Protein AF-A0ABD3PWY2-F1 (afdb_monomer_lite)

pLDDT: mean 76.19, std 17.6, range [38.0, 95.75]

Radius of gyration: 32.32 Å; chains: 1; bounding box: 76×50×98 Å

Structure (mmCIF, N/CA/C/O backbone):
data_AF-A0ABD3PWY2-F1
#
_entry.id   AF-A0ABD3PWY2-F1
#
loop_
_atom_site.group_PDB
_atom_site.id
_atom_site.type_symbol
_atom_site.label_atom_id
_atom_site.label_alt_id
_atom_site.label_comp_id
_atom_site.label_asym_id
_atom_site.label_entity_id
_atom_site.label_seq_id
_atom_site.pdbx_PDB_ins_code
_atom_site.Cartn_x
_atom_site.Cartn_y
_atom_site.Cartn_z
_atom_site.occupancy
_atom_site.B_iso_or_equiv
_atom_site.auth_seq_id
_atom_site.auth_comp_id
_atom_site.auth_asym_id
_atom_site.auth_atom_id
_atom_site.pdbx_PDB_model_num
ATOM 1 N N . MET A 1 1 ? -27.427 3.750 -25.938 1.00 41.19 1 MET A N 1
ATOM 2 C CA . MET A 1 1 ? -28.396 4.185 -24.908 1.00 41.19 1 MET A CA 1
ATOM 3 C C . MET A 1 1 ? -27.760 3.987 -23.539 1.00 41.19 1 MET A C 1
ATOM 5 O O . MET A 1 1 ? -27.837 2.896 -22.995 1.00 41.19 1 MET A O 1
ATOM 9 N N . MET A 1 2 ? -27.061 4.997 -23.021 1.00 38.00 2 MET A N 1
ATOM 10 C CA . MET A 1 2 ? -26.444 4.957 -21.690 1.00 38.00 2 MET A CA 1
ATOM 11 C C . MET A 1 2 ? -27.144 5.992 -20.813 1.00 38.00 2 MET A C 1
ATOM 13 O O . MET A 1 2 ? -27.235 7.158 -21.185 1.00 38.00 2 MET A O 1
ATOM 17 N N . LYS A 1 3 ? -27.723 5.528 -19.703 1.00 42.88 3 LYS A N 1
ATOM 18 C CA . LYS A 1 3 ? -28.414 6.363 -18.720 1.00 42.88 3 LYS A CA 1
ATOM 19 C C . LYS A 1 3 ? -27.367 6.969 -17.787 1.00 42.88 3 LYS A C 1
ATOM 21 O O . LYS A 1 3 ? -26.773 6.254 -16.987 1.00 42.88 3 LYS A O 1
ATOM 26 N N . SER A 1 4 ? -27.156 8.273 -17.910 1.00 43.75 4 SER A N 1
ATOM 27 C CA . SER A 1 4 ? -26.387 9.074 -16.961 1.00 43.75 4 SER A CA 1
ATOM 28 C C . SER A 1 4 ? -27.172 9.196 -15.654 1.00 43.75 4 SER A C 1
ATOM 30 O O . SER A 1 4 ? -28.300 9.686 -15.653 1.00 43.75 4 SER A O 1
ATOM 32 N N . VAL A 1 5 ? -26.593 8.735 -14.547 1.00 50.94 5 VAL A N 1
ATOM 33 C CA . VAL A 1 5 ? -27.143 8.934 -13.202 1.00 50.94 5 VAL A CA 1
ATOM 34 C C . VAL A 1 5 ? -26.489 10.185 -12.622 1.00 50.94 5 VAL A C 1
ATOM 36 O O . VAL A 1 5 ? -25.329 10.165 -12.224 1.00 50.94 5 VAL A O 1
ATOM 39 N N . SER A 1 6 ? -27.229 11.292 -12.628 1.00 42.38 6 SER A N 1
ATOM 40 C CA . SER A 1 6 ? -26.865 12.524 -11.928 1.00 42.38 6 SER A CA 1
ATOM 41 C C . SER A 1 6 ? -27.131 12.356 -10.433 1.00 42.38 6 SER A C 1
ATOM 43 O O . SER A 1 6 ? -28.277 12.193 -10.020 1.00 42.38 6 SER A O 1
ATOM 45 N N . ILE A 1 7 ? -26.076 12.413 -9.621 1.00 51.28 7 ILE A N 1
ATOM 46 C CA . ILE A 1 7 ? -26.180 12.483 -8.161 1.00 51.28 7 ILE A CA 1
ATOM 47 C C . ILE A 1 7 ? -26.315 13.961 -7.788 1.00 51.28 7 ILE A C 1
ATOM 49 O O . ILE A 1 7 ? -25.366 14.735 -7.888 1.00 51.28 7 ILE A O 1
ATOM 53 N N . VAL A 1 8 ? -27.527 14.357 -7.404 1.00 51.94 8 VAL A N 1
ATOM 54 C CA . VAL A 1 8 ? -27.833 15.678 -6.848 1.00 51.94 8 VAL A CA 1
ATOM 55 C C . VAL A 1 8 ? -27.536 15.630 -5.351 1.00 51.94 8 VAL A C 1
ATOM 57 O O . VAL A 1 8 ? -28.229 14.949 -4.598 1.00 51.94 8 VAL A O 1
ATOM 60 N N . TYR A 1 9 ? -26.503 16.348 -4.912 1.00 42.47 9 TYR A N 1
ATOM 61 C CA . TYR A 1 9 ? -26.243 16.576 -3.492 1.00 42.47 9 TYR A CA 1
ATOM 62 C C . TYR A 1 9 ? -27.238 17.614 -2.959 1.00 42.47 9 TYR A C 1
ATOM 64 O O . TYR A 1 9 ? -27.131 18.806 -3.243 1.00 42.47 9 TYR A O 1
ATOM 72 N N . SER A 1 10 ? -28.224 17.147 -2.195 1.00 53.56 10 SER A N 1
ATOM 73 C CA . SER A 1 10 ? -29.164 17.994 -1.461 1.00 53.56 10 SER A CA 1
ATOM 74 C C . SER A 1 10 ? -28.546 18.401 -0.121 1.00 53.56 10 SER A C 1
ATOM 76 O O . SER A 1 10 ? -28.494 17.607 0.816 1.00 53.56 10 SER A O 1
ATOM 78 N N . LEU A 1 11 ? -28.076 19.646 -0.032 1.00 44.44 11 LEU A N 1
ATOM 79 C CA . LEU A 1 11 ? -27.691 20.307 1.217 1.00 44.44 11 LEU A CA 1
ATOM 80 C C . LEU A 1 11 ? -28.939 20.527 2.086 1.00 44.44 11 LEU A C 1
ATOM 82 O O . LEU A 1 11 ? -29.761 21.394 1.797 1.00 44.44 11 LEU A O 1
ATOM 86 N N . CYS A 1 12 ? -29.080 19.743 3.154 1.00 46.34 12 CYS A N 1
ATOM 87 C CA . CYS A 1 12 ? -30.113 19.949 4.164 1.00 46.34 12 CYS A CA 1
ATOM 88 C C . CYS A 1 12 ? -29.565 20.883 5.255 1.00 46.34 12 CYS A C 1
ATOM 90 O O . CYS A 1 12 ? -28.758 20.483 6.091 1.00 46.34 12 CYS A O 1
ATOM 92 N N . MET A 1 13 ? -29.976 22.150 5.204 1.00 47.38 13 MET A N 1
ATOM 93 C CA . MET A 1 13 ? -29.715 23.157 6.233 1.00 47.38 13 MET A CA 1
ATOM 94 C C . MET A 1 13 ? -30.541 22.828 7.482 1.00 47.38 13 MET A C 1
ATOM 96 O O . MET A 1 13 ? -31.763 22.971 7.473 1.00 47.38 13 MET A O 1
ATOM 100 N N . ILE A 1 14 ? -29.889 22.408 8.567 1.00 49.97 14 ILE A N 1
ATOM 101 C CA . ILE A 1 14 ? -30.543 22.278 9.874 1.00 49.97 14 ILE A CA 1
ATOM 102 C C . ILE A 1 14 ? -30.606 23.675 10.501 1.00 49.97 14 ILE A C 1
ATOM 104 O O . ILE A 1 14 ? -29.612 24.220 10.974 1.00 49.97 14 ILE A O 1
ATOM 108 N N . SER A 1 15 ? -31.797 24.269 10.443 1.00 46.16 15 SER A N 1
ATOM 109 C CA . SER A 1 15 ? -32.162 25.511 11.122 1.00 46.16 15 SER A CA 1
ATOM 110 C C . SER A 1 15 ? -32.431 25.225 12.602 1.00 46.16 15 SER A C 1
ATOM 112 O O . SER A 1 15 ? -33.378 24.518 12.948 1.00 46.16 15 SER A O 1
ATOM 114 N N . SER A 1 16 ? -31.596 25.774 13.481 1.00 47.78 16 SER A N 1
ATOM 115 C CA . SER A 1 16 ? -31.808 25.756 14.930 1.00 47.78 16 SER A CA 1
ATOM 116 C C . SER A 1 16 ? -32.892 26.767 15.314 1.00 47.78 16 SER A C 1
ATOM 118 O O . SER A 1 16 ? -32.616 27.954 15.476 1.00 47.78 16 SER A O 1
ATOM 120 N N . PHE A 1 17 ? -34.135 26.308 15.473 1.00 49.50 17 PHE A N 1
ATOM 121 C CA . PHE A 1 17 ? -35.199 27.095 16.099 1.00 49.50 17 PHE A CA 1
ATOM 122 C C . PHE A 1 17 ? -35.133 26.952 17.624 1.00 49.50 17 PHE A C 1
ATOM 124 O O . PHE A 1 17 ? -35.659 26.002 18.201 1.00 49.50 17 PHE A O 1
ATOM 131 N N . SER A 1 18 ? -34.530 27.935 18.291 1.00 48.44 18 SER A N 1
ATOM 132 C CA . SER A 1 18 ? -34.661 28.123 19.738 1.00 48.44 18 SER A CA 1
ATOM 133 C C . SER A 1 18 ? -36.066 28.641 20.065 1.00 48.44 18 SER A C 1
ATOM 135 O O . SER A 1 18 ? -36.334 29.834 19.943 1.00 48.44 18 SER A O 1
ATOM 137 N N . HIS A 1 19 ? -36.981 27.761 20.481 1.00 49.34 19 HIS A N 1
ATOM 138 C CA . HIS A 1 19 ? -38.237 28.181 21.112 1.00 49.34 19 HIS A CA 1
ATOM 139 C C . HIS A 1 19 ? -37.989 28.438 22.600 1.00 49.34 19 HIS A C 1
ATOM 141 O O . HIS A 1 19 ? -37.836 27.512 23.396 1.00 49.34 19 HIS A O 1
ATOM 147 N N . ALA A 1 20 ? -37.942 29.717 22.969 1.00 53.06 20 ALA A N 1
ATOM 148 C CA . ALA A 1 20 ? -37.964 30.157 24.354 1.00 53.06 20 ALA A CA 1
ATOM 149 C C . ALA A 1 20 ? -39.338 29.838 24.965 1.00 53.06 20 ALA A C 1
ATOM 151 O O . ALA A 1 20 ? -40.344 30.464 24.631 1.00 53.06 20 ALA A O 1
ATOM 152 N N . PHE A 1 21 ? -39.385 28.848 25.856 1.00 55.03 21 PHE A N 1
ATOM 153 C CA . PHE A 1 21 ? -40.564 28.569 26.670 1.00 55.03 21 PHE A CA 1
ATOM 154 C C . PHE A 1 21 ? -40.652 29.601 27.798 1.00 55.03 21 PHE A C 1
ATOM 156 O O . PHE A 1 21 ? -39.797 29.652 28.681 1.00 55.03 21 PHE A O 1
ATOM 163 N N . SER A 1 22 ? -41.697 30.424 27.761 1.00 54.62 22 SER A N 1
ATOM 164 C CA . SER A 1 22 ? -42.052 31.349 28.837 1.00 54.62 22 SER A CA 1
ATOM 165 C C . SER A 1 22 ? -43.093 30.678 29.745 1.00 54.62 22 SER A C 1
ATOM 167 O O . SER A 1 22 ? -44.147 30.277 29.239 1.00 54.62 22 SER A O 1
ATOM 169 N N . PRO A 1 23 ? -42.852 30.504 31.058 1.00 52.72 23 PRO A N 1
ATOM 170 C CA . PRO A 1 23 ? -43.849 29.920 31.943 1.00 52.72 23 PRO A CA 1
ATOM 171 C C . PRO A 1 23 ? -44.916 30.964 32.295 1.00 52.72 23 PRO A C 1
ATOM 173 O O . PRO A 1 23 ? -44.668 31.935 33.010 1.00 52.72 23 PRO A O 1
ATOM 176 N N . SER A 1 24 ? -46.134 30.742 31.799 1.00 48.31 24 SER A N 1
ATOM 177 C CA . SER A 1 24 ? -47.319 31.476 32.236 1.00 48.31 24 SER A CA 1
ATOM 178 C C . SER A 1 24 ? -47.716 31.009 33.635 1.00 48.31 24 SER A C 1
ATOM 180 O O . SER A 1 24 ? -48.236 29.912 33.835 1.00 48.31 24 SER A O 1
ATOM 182 N N . SER A 1 25 ? -47.444 31.859 34.621 1.00 54.81 25 SER A N 1
ATOM 183 C CA . SER A 1 25 ? -48.071 31.792 35.934 1.00 54.81 25 SER A CA 1
ATOM 184 C C . SER A 1 25 ? -49.541 32.179 35.794 1.00 54.81 25 SER A C 1
ATOM 186 O O . SER A 1 25 ? -49.825 33.319 35.415 1.00 54.81 25 SER A O 1
ATOM 188 N N . LYS A 1 26 ? -50.455 31.249 36.115 1.00 51.94 26 LYS A N 1
ATOM 189 C CA . LYS A 1 26 ? -51.609 31.501 36.997 1.00 51.94 26 LYS A CA 1
ATOM 190 C C . LYS A 1 26 ? -52.488 30.265 37.228 1.00 51.94 26 LYS A C 1
ATOM 192 O O . LYS A 1 26 ? -52.878 29.564 36.304 1.00 51.94 26 LYS A O 1
ATOM 197 N N . ASN A 1 27 ? -52.890 30.165 38.494 1.00 47.66 27 ASN A N 1
ATOM 198 C CA . ASN A 1 27 ? -54.084 29.515 39.036 1.00 47.66 27 ASN A CA 1
ATOM 199 C C . ASN A 1 27 ? -53.989 28.018 39.346 1.00 47.66 27 ASN A C 1
ATOM 201 O O . ASN A 1 27 ? -54.380 27.140 38.584 1.00 47.66 27 ASN A O 1
ATOM 205 N N . ALA A 1 28 ? -53.546 27.779 40.582 1.00 51.25 28 ALA A N 1
ATOM 206 C CA . ALA A 1 28 ? -53.796 26.572 41.345 1.00 51.25 28 ALA A CA 1
ATOM 207 C C . ALA A 1 28 ? -55.305 26.274 41.427 1.00 51.25 28 ALA A C 1
ATOM 209 O O . ALA A 1 28 ? -56.059 26.969 42.105 1.00 51.25 28 ALA A O 1
ATOM 210 N N . CYS A 1 29 ? -55.725 25.199 40.766 1.00 43.84 29 CYS A N 1
ATOM 211 C CA . CYS A 1 29 ? -56.891 24.420 41.154 1.00 43.84 29 CYS A CA 1
ATOM 212 C C . CYS A 1 29 ? -56.385 23.008 41.451 1.00 43.84 29 CYS A C 1
ATOM 214 O O . CYS A 1 29 ? -56.046 22.246 40.545 1.00 43.84 29 CYS A O 1
ATOM 216 N N . THR A 1 30 ? -56.247 22.689 42.736 1.00 50.91 30 THR A N 1
ATOM 217 C CA . THR A 1 30 ? -55.735 21.407 43.223 1.00 50.91 30 THR A CA 1
ATOM 218 C C . THR A 1 30 ? -56.812 20.334 43.063 1.00 50.91 30 THR A C 1
ATOM 220 O O . THR A 1 30 ? -57.453 19.919 44.027 1.00 50.91 30 THR A O 1
ATOM 223 N N . ILE A 1 31 ? -57.030 19.875 41.829 1.00 49.66 31 ILE A N 1
ATOM 224 C CA . ILE A 1 31 ? -57.763 18.634 41.577 1.00 49.66 31 ILE A CA 1
ATOM 225 C C . ILE A 1 31 ? -56.819 17.497 41.961 1.00 49.66 31 ILE A C 1
ATOM 227 O O . ILE A 1 31 ? -55.896 17.137 41.232 1.00 49.66 31 ILE A O 1
ATOM 231 N N . ARG A 1 32 ? -57.051 16.949 43.152 1.00 50.38 32 ARG A N 1
ATOM 232 C CA . ARG A 1 32 ? -56.375 15.775 43.700 1.00 50.38 32 ARG A CA 1
ATOM 233 C C . ARG A 1 32 ? -56.847 14.531 42.933 1.00 50.38 32 ARG A C 1
ATOM 235 O O . ARG A 1 32 ? -57.666 13.760 43.415 1.00 50.38 32 ARG A O 1
ATOM 242 N N . THR A 1 33 ? -56.380 14.387 41.695 1.00 54.41 33 THR A N 1
ATOM 243 C CA . THR A 1 33 ? -56.503 13.156 40.906 1.00 54.41 33 THR A CA 1
ATOM 244 C C . THR A 1 33 ? -55.511 12.112 41.432 1.00 54.41 33 THR A C 1
ATOM 246 O O . THR A 1 33 ? -54.461 12.480 41.968 1.00 54.41 33 THR A O 1
ATOM 249 N N . PRO A 1 34 ? -55.825 10.809 41.332 1.00 50.22 34 PRO A N 1
ATOM 250 C CA . PRO A 1 34 ? -54.980 9.745 41.862 1.00 50.22 34 PRO A CA 1
ATOM 251 C C . PRO A 1 34 ? -53.685 9.640 41.039 1.00 50.22 34 PRO A C 1
ATOM 253 O O . PRO A 1 34 ? -53.617 8.966 40.016 1.00 50.22 34 PRO A O 1
ATOM 256 N N . THR A 1 35 ? -52.637 10.322 41.498 1.00 55.31 35 THR A N 1
ATOM 257 C CA . THR A 1 35 ? -51.296 10.375 40.892 1.00 55.31 35 THR A CA 1
ATOM 258 C C . THR A 1 35 ? -50.573 9.027 40.862 1.00 55.31 35 THR A C 1
ATOM 260 O O . THR A 1 35 ? -49.601 8.881 40.123 1.00 55.31 35 THR A O 1
ATOM 263 N N . SER A 1 36 ? -51.037 8.027 41.618 1.00 57.22 36 SER A N 1
ATOM 264 C CA . SER A 1 36 ? -50.422 6.696 41.652 1.00 57.22 36 SER A CA 1
ATOM 265 C C . SER A 1 36 ? -50.662 5.889 40.372 1.00 57.22 36 SER A C 1
ATOM 267 O O . SER A 1 36 ? -49.742 5.227 39.903 1.00 57.22 36 SER A O 1
ATOM 269 N N . ALA A 1 37 ? -51.850 5.981 39.764 1.00 54.06 37 ALA A N 1
ATOM 270 C CA . ALA A 1 37 ? -52.182 5.215 38.560 1.00 54.06 37 ALA A CA 1
ATOM 271 C C . ALA A 1 37 ? -51.426 5.721 37.317 1.00 54.06 37 ALA A C 1
ATOM 273 O O . ALA A 1 37 ? -50.925 4.918 36.537 1.00 54.06 37 ALA A O 1
ATOM 274 N N . LEU A 1 38 ? -51.275 7.045 37.175 1.00 54.38 38 LEU A N 1
ATOM 275 C CA . LEU A 1 38 ? -50.530 7.666 36.069 1.00 54.38 38 LEU A CA 1
ATOM 276 C C . LEU A 1 38 ? -49.010 7.465 36.182 1.00 54.38 38 LEU A C 1
ATOM 278 O O . LEU A 1 38 ? -48.336 7.330 35.162 1.00 54.38 38 LEU A O 1
ATOM 282 N N . ARG A 1 39 ? -48.459 7.420 37.406 1.00 56.44 39 ARG A N 1
ATOM 283 C CA . ARG A 1 39 ? -47.038 7.096 37.623 1.00 56.44 39 ARG A CA 1
ATOM 284 C C . ARG A 1 39 ? -46.731 5.640 37.287 1.00 56.44 39 ARG A C 1
ATOM 286 O O . ARG A 1 39 ? -45.769 5.402 36.573 1.00 56.44 39 ARG A O 1
ATOM 293 N N . ALA A 1 40 ? -47.590 4.700 37.682 1.00 60.25 40 ALA A N 1
ATOM 294 C CA . ALA A 1 40 ? -47.409 3.285 37.353 1.00 60.25 40 ALA A CA 1
ATOM 295 C C . ALA A 1 40 ? -47.440 3.014 35.832 1.00 60.25 40 ALA A C 1
ATOM 297 O O . ALA A 1 40 ? -46.652 2.221 35.316 1.00 60.25 40 ALA A O 1
ATOM 298 N N . THR A 1 41 ? -48.303 3.704 35.076 1.00 62.38 41 THR A N 1
ATOM 299 C CA . THR A 1 41 ? -48.330 3.590 33.604 1.00 62.38 41 THR A CA 1
ATOM 300 C C . THR A 1 41 ? -47.148 4.291 32.929 1.00 62.38 41 THR A C 1
ATOM 302 O O . THR A 1 41 ? -46.638 3.806 31.925 1.00 62.38 41 THR A O 1
ATOM 305 N N . ALA A 1 42 ? -46.672 5.410 33.481 1.00 63.59 42 ALA A N 1
ATOM 306 C CA . ALA A 1 42 ? -45.508 6.119 32.947 1.00 63.59 42 ALA A CA 1
ATOM 307 C C . ALA A 1 42 ? -44.185 5.388 33.243 1.00 63.59 42 ALA A C 1
ATOM 309 O O . ALA A 1 42 ? -43.284 5.392 32.410 1.00 63.59 42 ALA A O 1
ATOM 310 N N . GLU A 1 43 ? -44.066 4.738 34.403 1.00 64.88 43 GLU A N 1
ATOM 311 C CA . GLU A 1 43 ? -42.906 3.916 34.772 1.00 64.88 43 GLU A CA 1
ATOM 312 C C . GLU A 1 43 ? -42.794 2.683 33.866 1.00 64.88 43 GLU A C 1
ATOM 314 O O . GLU A 1 43 ? -41.720 2.413 33.329 1.00 64.88 43 GLU A O 1
ATOM 319 N N . THR A 1 44 ? -43.915 2.013 33.586 1.00 76.94 44 THR A N 1
ATOM 320 C CA . THR A 1 44 ? -43.961 0.870 32.656 1.00 76.94 44 THR A CA 1
ATOM 321 C C . THR A 1 44 ? -43.680 1.273 31.203 1.00 76.94 44 THR A C 1
ATOM 323 O O . THR A 1 44 ? -42.981 0.557 30.481 1.00 76.94 44 THR A O 1
ATOM 326 N N . GLU A 1 45 ? -44.140 2.445 30.759 1.00 80.94 45 GLU A N 1
ATOM 327 C CA . GLU A 1 45 ? -43.801 2.971 29.432 1.00 80.94 45 GLU A CA 1
ATOM 328 C C . GLU A 1 45 ? -42.326 3.399 29.329 1.00 80.94 45 GLU A C 1
ATOM 330 O O . GLU A 1 45 ? -41.662 3.099 28.332 1.00 80.94 45 GLU A O 1
ATOM 335 N N . ALA A 1 46 ? -41.778 4.034 30.369 1.00 85.25 46 ALA A N 1
ATOM 336 C CA . ALA A 1 46 ? -40.367 4.409 30.431 1.00 85.25 46 ALA A CA 1
ATOM 337 C C . ALA A 1 46 ? -39.442 3.181 30.419 1.00 85.25 46 ALA A C 1
ATOM 339 O O . ALA A 1 46 ? -38.404 3.191 29.752 1.00 85.25 46 ALA A O 1
ATOM 340 N N . GLU A 1 47 ? -39.812 2.102 31.110 1.00 84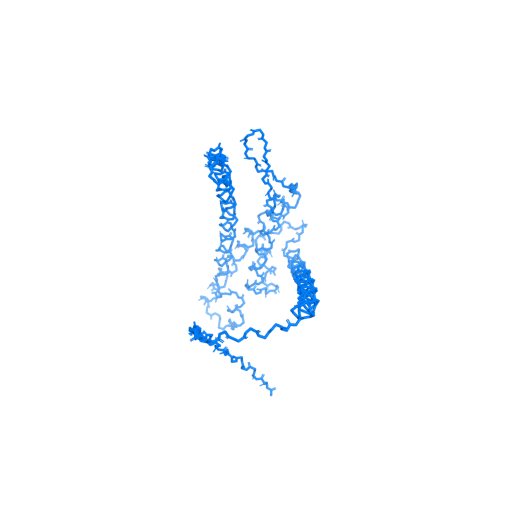.56 47 GLU A N 1
ATOM 341 C CA . GLU A 1 47 ? -39.093 0.827 31.054 1.00 84.56 47 GLU A CA 1
ATOM 342 C C . GLU A 1 47 ? -39.141 0.198 29.661 1.00 84.56 47 GLU A C 1
ATOM 344 O O . GLU A 1 47 ? -38.095 -0.208 29.144 1.00 84.56 47 GLU A O 1
ATOM 349 N N . ARG A 1 48 ? -40.307 0.211 29.000 1.00 89.38 48 ARG A N 1
ATOM 350 C CA . ARG A 1 48 ? -40.447 -0.256 27.612 1.00 89.38 48 ARG A CA 1
ATOM 351 C C . ARG A 1 48 ? -39.540 0.524 26.659 1.00 89.38 48 ARG A C 1
ATOM 353 O O . ARG A 1 48 ? -38.878 -0.073 25.813 1.00 89.38 48 ARG A O 1
ATOM 360 N N . LEU A 1 49 ? -39.468 1.848 26.806 1.00 91.19 49 LEU A N 1
ATOM 361 C CA . LEU A 1 49 ? -38.592 2.694 25.990 1.00 91.19 49 LEU A CA 1
ATOM 362 C C . LEU A 1 49 ? -37.108 2.413 26.247 1.00 91.19 49 LEU A C 1
ATOM 364 O O . LEU A 1 49 ? -36.336 2.332 25.296 1.00 91.19 49 LEU A O 1
ATOM 368 N N . ARG A 1 50 ? -36.695 2.199 27.503 1.00 91.69 50 ARG A N 1
ATOM 369 C CA . ARG A 1 50 ? -35.311 1.805 27.826 1.00 91.69 50 ARG A CA 1
ATOM 370 C C . ARG A 1 50 ? -34.957 0.433 27.267 1.00 91.69 50 ARG A C 1
ATOM 372 O O . ARG A 1 50 ? -33.838 0.237 26.801 1.00 91.69 50 ARG A O 1
ATOM 379 N N . GLN A 1 51 ? -35.884 -0.521 27.312 1.00 91.56 51 GLN A N 1
ATOM 380 C CA . GLN A 1 51 ? -35.686 -1.826 26.691 1.00 91.56 51 GLN A CA 1
ATOM 381 C C . GLN A 1 51 ? -35.533 -1.687 25.177 1.00 91.56 51 GLN A C 1
ATOM 383 O O . GLN A 1 51 ? -34.546 -2.172 24.629 1.00 91.56 51 GLN A O 1
ATOM 388 N N . ARG A 1 52 ? -36.412 -0.916 24.529 1.00 92.88 52 ARG A N 1
ATOM 389 C CA . ARG A 1 52 ? -36.313 -0.652 23.093 1.00 92.88 52 ARG A CA 1
ATOM 390 C C . ARG A 1 52 ? -35.017 0.065 22.714 1.00 92.88 52 ARG A C 1
ATOM 392 O O . ARG A 1 52 ? -34.421 -0.259 21.696 1.00 92.88 52 ARG A O 1
ATOM 399 N N . ALA A 1 53 ? -34.550 1.002 23.537 1.00 93.44 53 ALA A N 1
ATOM 400 C CA . ALA A 1 53 ? -33.272 1.677 23.324 1.00 93.44 53 ALA A CA 1
ATOM 401 C C . ALA A 1 53 ? -32.086 0.704 23.421 1.00 93.44 53 ALA A C 1
ATOM 403 O O . ALA A 1 53 ? -31.168 0.785 22.612 1.00 93.44 53 ALA A O 1
ATOM 404 N N . ARG A 1 54 ? -32.110 -0.241 24.373 1.00 94.38 54 ARG A N 1
ATOM 405 C CA . ARG A 1 54 ? -31.086 -1.294 24.480 1.00 94.38 54 ARG A CA 1
ATOM 406 C C . ARG A 1 54 ? -31.104 -2.240 23.281 1.00 94.38 54 ARG A C 1
ATOM 408 O O . ARG A 1 54 ? -30.037 -2.573 22.782 1.00 94.38 54 ARG A O 1
ATOM 415 N N . GLU A 1 55 ? -32.285 -2.633 22.812 1.00 94.69 55 GLU A N 1
ATOM 416 C CA . GLU A 1 55 ? -32.442 -3.451 21.600 1.00 94.69 55 GLU A CA 1
ATOM 417 C C . GLU A 1 55 ? -31.877 -2.735 20.371 1.00 94.69 55 GLU A C 1
ATOM 419 O O . GLU A 1 55 ? -31.036 -3.296 19.680 1.00 94.69 55 GLU A O 1
ATOM 424 N N . LEU A 1 56 ? -32.248 -1.469 20.153 1.00 95.19 56 LEU A N 1
ATOM 425 C CA . LEU A 1 56 ? -31.731 -0.676 19.034 1.00 95.19 56 LEU A CA 1
ATOM 426 C C . LEU A 1 56 ? -30.211 -0.487 19.114 1.00 95.19 56 LEU A C 1
ATOM 428 O O . LEU A 1 56 ? -29.534 -0.589 18.098 1.00 95.19 56 LEU A O 1
ATOM 432 N N . MET A 1 57 ? -29.652 -0.254 20.306 1.00 94.75 57 MET A N 1
ATOM 433 C CA . MET A 1 57 ? -28.196 -0.184 20.473 1.00 94.75 57 MET A CA 1
ATOM 434 C C . MET A 1 57 ? -27.514 -1.523 20.169 1.00 94.75 57 MET A C 1
ATOM 436 O O . MET A 1 57 ? -26.441 -1.535 19.571 1.00 94.75 57 MET A O 1
ATOM 440 N N . ALA A 1 58 ? -28.121 -2.646 20.556 1.00 94.94 58 ALA A N 1
ATOM 441 C CA . ALA A 1 58 ? -27.598 -3.969 20.231 1.00 94.94 58 ALA A CA 1
ATOM 442 C C . ALA A 1 58 ? -27.667 -4.255 18.721 1.00 94.94 58 ALA A C 1
ATOM 444 O O . ALA A 1 58 ? -26.705 -4.781 18.168 1.00 94.94 58 ALA A O 1
ATOM 445 N N . GLU A 1 59 ? -28.755 -3.866 18.051 1.00 93.94 59 GLU A N 1
ATOM 446 C CA . GLU A 1 59 ? -28.905 -3.971 16.594 1.00 93.94 59 GLU A CA 1
ATOM 447 C C . GLU A 1 59 ? -27.866 -3.114 15.856 1.00 93.94 59 GLU A C 1
ATOM 449 O O . GLU A 1 59 ? -27.214 -3.606 14.937 1.00 93.94 59 GLU A O 1
ATOM 454 N N . VAL A 1 60 ? -27.654 -1.863 16.286 1.00 95.31 60 VAL A N 1
ATOM 455 C CA . VAL A 1 60 ? -26.623 -0.978 15.715 1.00 95.31 60 VAL A CA 1
ATOM 456 C C . VAL A 1 60 ? -25.239 -1.588 15.889 1.00 95.31 60 VAL A C 1
ATOM 458 O O . VAL A 1 60 ? -24.503 -1.691 14.913 1.00 95.31 60 VAL A O 1
ATOM 461 N N . LYS A 1 61 ? -24.911 -2.077 17.090 1.00 95.50 61 LYS A N 1
ATOM 462 C CA . LYS A 1 61 ? -23.622 -2.722 17.346 1.00 95.50 61 LYS A CA 1
ATOM 463 C C . LYS A 1 61 ? -23.406 -3.947 16.454 1.00 95.50 61 LYS A C 1
ATOM 465 O O . LYS A 1 61 ? -22.343 -4.094 15.867 1.00 95.50 61 LYS A O 1
ATOM 470 N N . GLN A 1 62 ? -24.415 -4.807 16.306 1.00 94.88 62 GLN A N 1
ATOM 471 C CA . GLN A 1 62 ? -24.322 -5.965 15.412 1.00 94.88 62 GLN A CA 1
ATOM 472 C C . GLN A 1 62 ? -24.139 -5.554 13.946 1.00 94.88 62 GLN A C 1
ATOM 474 O O . GLN A 1 62 ? -23.368 -6.185 13.225 1.00 94.88 62 GLN A O 1
ATOM 479 N N . ALA A 1 63 ? -24.826 -4.500 13.499 1.00 92.88 63 ALA A N 1
ATOM 480 C CA . ALA A 1 63 ? -24.671 -3.976 12.148 1.00 92.88 63 ALA A CA 1
ATOM 481 C C . ALA A 1 63 ? -23.267 -3.388 11.916 1.00 92.88 63 ALA A C 1
ATOM 483 O O . ALA A 1 63 ? -22.680 -3.619 10.858 1.00 92.88 63 ALA A O 1
ATOM 484 N N . GLU A 1 64 ? -22.712 -2.680 12.900 1.00 94.50 64 GLU A N 1
ATOM 485 C CA . GLU A 1 64 ? -21.339 -2.165 12.876 1.00 94.50 64 GLU A CA 1
ATOM 486 C C . GLU A 1 64 ? -20.317 -3.307 12.846 1.00 94.50 64 GLU A C 1
ATOM 488 O O . GLU A 1 64 ? -19.460 -3.333 11.963 1.00 94.50 64 GLU A O 1
ATOM 493 N N . ASP A 1 65 ? -20.447 -4.303 13.725 1.00 94.19 65 ASP A N 1
ATOM 494 C CA . ASP A 1 65 ? -19.562 -5.474 13.772 1.00 94.19 65 ASP A CA 1
ATOM 495 C C . ASP A 1 65 ? -19.590 -6.256 12.442 1.00 94.19 65 ASP A C 1
ATOM 497 O O . ASP A 1 65 ? -18.548 -6.680 11.924 1.00 94.19 65 ASP A O 1
ATOM 501 N N . ALA A 1 66 ? -20.773 -6.401 11.833 1.00 93.44 66 ALA A N 1
ATOM 502 C CA . ALA A 1 66 ? -20.933 -7.025 10.522 1.00 93.44 66 ALA A CA 1
ATOM 503 C C . ALA A 1 66 ? -20.294 -6.187 9.403 1.00 93.44 66 ALA A C 1
ATOM 505 O O . ALA A 1 66 ? -19.637 -6.733 8.514 1.00 93.44 66 ALA A O 1
ATOM 506 N N . LEU A 1 67 ? -20.447 -4.860 9.436 1.00 95.44 67 LEU A N 1
ATOM 507 C CA . LEU A 1 67 ? -19.800 -3.958 8.484 1.00 95.44 67 LEU A CA 1
ATOM 508 C C . LEU A 1 67 ? -18.272 -4.038 8.602 1.00 95.44 67 LEU A C 1
ATOM 510 O O . LEU A 1 67 ? -17.594 -4.172 7.584 1.00 95.44 67 LEU A O 1
ATOM 514 N N . HIS A 1 68 ? -17.733 -4.014 9.822 1.00 93.25 68 HIS A N 1
ATOM 515 C CA . HIS A 1 68 ? -16.301 -4.158 10.076 1.00 93.25 68 HIS A CA 1
ATOM 516 C C . HIS A 1 68 ? -15.770 -5.493 9.554 1.00 93.25 68 HIS A C 1
ATOM 518 O O . HIS A 1 68 ? -14.769 -5.511 8.839 1.00 93.25 68 HIS A O 1
ATOM 524 N N . SER A 1 69 ? -16.477 -6.590 9.828 1.00 93.00 69 SER A N 1
ATOM 525 C CA . SER A 1 69 ? -16.109 -7.923 9.338 1.00 93.00 69 SER A CA 1
ATOM 526 C C . SER A 1 69 ? -16.067 -7.974 7.806 1.00 93.00 69 SER A C 1
ATOM 528 O O . SER A 1 69 ? -15.058 -8.381 7.23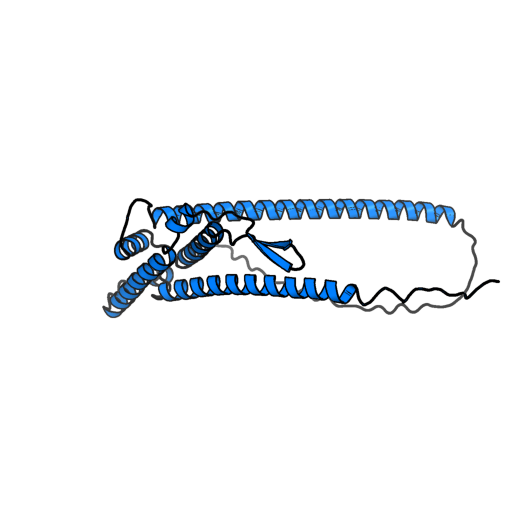0 1.00 93.00 69 SER A O 1
ATOM 530 N N . ASN A 1 70 ? -17.100 -7.454 7.135 1.00 94.38 70 ASN A N 1
ATOM 531 C CA . ASN A 1 70 ? -17.156 -7.389 5.670 1.00 94.38 70 ASN A CA 1
ATOM 532 C C . ASN A 1 70 ? -16.030 -6.530 5.069 1.00 94.38 70 ASN A C 1
ATOM 534 O O . ASN A 1 70 ? -15.456 -6.879 4.035 1.00 94.38 70 ASN A O 1
ATOM 538 N N . LEU A 1 71 ? -15.699 -5.395 5.693 1.00 92.94 71 LEU A N 1
ATOM 539 C CA . LEU A 1 71 ? -14.606 -4.533 5.237 1.00 92.94 71 LEU A CA 1
ATOM 540 C C . LEU A 1 71 ? -13.243 -5.216 5.391 1.00 92.94 71 LEU A C 1
ATOM 542 O O . LEU A 1 71 ? -12.415 -5.112 4.487 1.00 92.94 71 LEU A O 1
ATOM 546 N N . ILE A 1 72 ? -13.029 -5.951 6.486 1.00 92.62 72 ILE A N 1
ATOM 547 C CA . ILE A 1 72 ? -11.808 -6.734 6.711 1.00 92.62 72 ILE A CA 1
ATOM 548 C C . ILE A 1 72 ? -11.674 -7.830 5.651 1.00 92.62 72 ILE A C 1
ATOM 550 O O . ILE A 1 72 ? -10.607 -7.979 5.061 1.00 92.62 72 ILE A O 1
ATOM 554 N N . GLU A 1 73 ? -12.739 -8.581 5.369 1.00 94.00 73 GLU A N 1
ATOM 555 C CA . GLU A 1 73 ? -12.724 -9.620 4.331 1.00 94.00 73 GLU A CA 1
ATOM 556 C C . GLU A 1 73 ? -12.443 -9.044 2.943 1.00 94.00 73 GLU A C 1
ATOM 558 O O . GLU A 1 73 ? -11.608 -9.565 2.201 1.00 94.00 73 GLU A O 1
ATOM 563 N N . LYS A 1 74 ? -13.084 -7.920 2.608 1.00 94.25 74 LYS A N 1
ATOM 564 C CA . LYS A 1 74 ? -12.841 -7.225 1.345 1.00 94.25 74 LYS A CA 1
ATOM 565 C C . LYS A 1 74 ? -11.395 -6.749 1.233 1.00 94.25 74 LYS A C 1
ATOM 567 O O . LYS A 1 74 ? -10.803 -6.920 0.168 1.00 94.25 74 LYS A O 1
ATOM 572 N N . LYS A 1 75 ? -10.827 -6.185 2.307 1.00 93.81 75 LYS A N 1
ATOM 573 C CA . LYS A 1 75 ? -9.412 -5.792 2.341 1.00 93.81 75 LYS A CA 1
ATOM 574 C C . LYS A 1 75 ? -8.521 -7.014 2.112 1.00 93.81 75 LYS A C 1
ATOM 576 O O . LYS A 1 75 ? -7.731 -7.003 1.180 1.00 93.81 75 LYS A O 1
ATOM 581 N N . LYS A 1 76 ? -8.734 -8.110 2.847 1.00 93.88 76 LYS A N 1
ATOM 582 C CA . LYS A 1 76 ? -7.970 -9.362 2.680 1.00 93.88 76 LYS A CA 1
ATOM 583 C C . LYS A 1 76 ? -7.984 -9.880 1.243 1.00 93.88 76 LYS A C 1
ATOM 585 O O . LYS A 1 76 ? -6.955 -10.323 0.746 1.00 93.88 76 LYS A O 1
ATOM 590 N N . TYR A 1 77 ? -9.130 -9.821 0.568 1.00 94.81 77 TYR A N 1
ATOM 591 C CA . TYR A 1 77 ? -9.224 -10.229 -0.833 1.00 94.81 77 TYR A CA 1
ATOM 592 C C . TYR A 1 77 ? -8.419 -9.312 -1.766 1.00 94.81 77 TYR A C 1
ATOM 594 O O . TYR A 1 77 ? -7.731 -9.792 -2.665 1.00 94.81 77 TYR A O 1
ATOM 602 N N . GLN A 1 78 ? -8.487 -7.995 -1.556 1.00 93.50 78 GLN A N 1
ATOM 603 C CA . GLN A 1 78 ? -7.712 -7.020 -2.331 1.00 93.50 78 GLN A CA 1
ATOM 604 C C . GLN A 1 78 ? -6.205 -7.176 -2.103 1.00 93.50 78 GLN A C 1
ATOM 606 O O . GLN A 1 78 ? -5.430 -7.136 -3.061 1.00 93.50 78 GLN A O 1
ATOM 611 N N . ASP A 1 79 ? -5.809 -7.410 -0.857 1.00 93.75 79 ASP A N 1
ATOM 612 C CA . ASP A 1 79 ? -4.426 -7.649 -0.465 1.00 93.75 79 ASP A CA 1
ATOM 613 C C . ASP A 1 79 ? -3.909 -8.940 -1.108 1.00 93.75 79 ASP A C 1
ATOM 615 O O . ASP A 1 79 ? -2.875 -8.916 -1.766 1.00 93.75 79 ASP A O 1
ATOM 619 N N . ALA A 1 80 ? -4.678 -10.033 -1.046 1.00 95.00 80 ALA A N 1
ATOM 620 C CA . ALA A 1 80 ? -4.327 -11.302 -1.684 1.00 95.00 80 ALA A CA 1
ATOM 621 C C . ALA A 1 80 ? -4.201 -11.184 -3.213 1.00 95.00 80 ALA A C 1
ATOM 623 O O . ALA A 1 80 ? -3.301 -11.769 -3.815 1.00 95.00 80 ALA A O 1
ATOM 624 N N . ALA A 1 81 ? -5.076 -10.403 -3.856 1.00 95.06 81 ALA A N 1
ATOM 625 C CA . ALA A 1 81 ? -4.971 -10.123 -5.286 1.00 95.06 81 ALA A CA 1
ATOM 626 C C . ALA A 1 81 ? -3.698 -9.326 -5.617 1.00 95.06 81 ALA A C 1
ATOM 628 O O . ALA A 1 81 ? -3.038 -9.598 -6.620 1.00 95.06 81 ALA A O 1
ATOM 629 N N . THR A 1 82 ? -3.327 -8.370 -4.765 1.00 95.56 82 THR A N 1
ATOM 630 C CA . THR A 1 82 ? -2.091 -7.590 -4.920 1.00 95.56 82 THR A CA 1
ATOM 631 C C . THR A 1 82 ? -0.858 -8.462 -4.682 1.00 95.56 82 THR A C 1
ATOM 633 O O . THR A 1 82 ? 0.096 -8.393 -5.454 1.00 95.56 82 THR A O 1
ATOM 636 N N . ASP A 1 83 ? -0.902 -9.349 -3.688 1.00 95.44 83 ASP A N 1
ATOM 637 C CA . ASP A 1 83 ? 0.165 -10.302 -3.381 1.00 95.44 83 ASP A CA 1
ATOM 638 C C . ASP A 1 83 ? 0.408 -11.274 -4.544 1.00 95.44 83 ASP A C 1
ATOM 640 O O . ASP A 1 83 ? 1.560 -11.536 -4.886 1.00 95.44 83 ASP A O 1
ATOM 644 N N . ALA A 1 84 ? -0.646 -11.725 -5.231 1.00 95.38 84 ALA A N 1
ATOM 645 C CA . ALA A 1 84 ? -0.505 -12.531 -6.444 1.00 95.38 84 ALA A CA 1
ATOM 646 C C . ALA A 1 84 ? 0.251 -11.773 -7.553 1.00 95.38 84 ALA A C 1
ATOM 648 O O . ALA A 1 84 ? 1.163 -12.318 -8.178 1.00 95.38 84 ALA A O 1
ATOM 649 N N . ILE A 1 85 ? -0.062 -10.486 -7.756 1.00 94.62 85 ILE A N 1
ATOM 650 C CA . ILE A 1 85 ? 0.652 -9.646 -8.729 1.00 94.62 85 ILE A CA 1
ATOM 651 C C . ILE A 1 85 ? 2.120 -9.478 -8.319 1.00 94.62 85 ILE A C 1
ATOM 653 O O . ILE A 1 85 ? 2.996 -9.549 -9.186 1.00 94.62 85 ILE A O 1
ATOM 657 N N . ILE A 1 86 ? 2.396 -9.288 -7.024 1.00 94.38 86 ILE A N 1
ATOM 658 C CA . ILE A 1 86 ? 3.754 -9.188 -6.472 1.00 94.38 86 ILE A CA 1
ATOM 659 C C . ILE A 1 86 ? 4.538 -10.472 -6.752 1.00 94.38 86 ILE A C 1
ATOM 661 O O . ILE A 1 86 ? 5.631 -10.388 -7.305 1.00 94.38 86 ILE A O 1
ATOM 665 N N . SER A 1 87 ? 3.983 -11.649 -6.455 1.00 93.56 87 SER A N 1
ATOM 666 C CA . SER A 1 87 ? 4.650 -12.937 -6.703 1.00 93.56 87 SER A CA 1
ATOM 667 C C . SER A 1 87 ? 5.001 -13.149 -8.174 1.00 93.56 87 SER A C 1
ATOM 669 O O . SER A 1 87 ? 6.052 -13.695 -8.497 1.00 93.56 87 SER A O 1
ATOM 671 N N . GLU A 1 88 ? 4.147 -12.689 -9.084 1.00 92.62 88 GLU A N 1
ATOM 672 C CA . GLU A 1 88 ? 4.421 -12.760 -10.517 1.00 92.62 88 GLU A CA 1
ATOM 673 C C . GLU A 1 88 ? 5.463 -11.718 -10.990 1.00 92.62 88 GLU A C 1
ATOM 675 O O . GLU A 1 88 ? 6.111 -11.918 -12.018 1.00 92.62 88 GLU A O 1
ATOM 680 N N . LEU A 1 89 ? 5.600 -10.573 -10.310 1.00 91.75 89 LEU A N 1
ATOM 681 C CA . LEU A 1 89 ? 6.623 -9.559 -10.621 1.00 91.75 89 LEU A CA 1
ATOM 682 C C . LEU A 1 89 ? 7.993 -9.913 -10.029 1.00 91.75 89 LEU A C 1
ATOM 684 O O . LEU A 1 89 ? 9.023 -9.620 -10.646 1.00 91.75 89 LEU A O 1
ATOM 688 N N . PHE A 1 90 ? 7.988 -10.552 -8.862 1.00 91.94 90 PHE A N 1
ATOM 689 C CA . PHE A 1 90 ? 9.154 -10.933 -8.075 1.00 91.94 90 PHE A CA 1
ATOM 690 C C . PHE A 1 90 ? 9.126 -12.440 -7.785 1.00 91.94 90 PHE A C 1
ATOM 692 O O . PHE A 1 90 ? 8.879 -12.852 -6.650 1.00 91.94 90 PHE A O 1
ATOM 699 N N . PRO A 1 91 ? 9.345 -13.288 -8.805 1.00 88.88 91 PRO A N 1
ATOM 700 C CA . PRO A 1 91 ? 9.415 -14.723 -8.592 1.00 88.88 91 PRO A CA 1
ATOM 701 C C . PRO A 1 91 ? 10.603 -15.066 -7.671 1.00 88.88 91 PRO A C 1
ATOM 703 O O . PRO A 1 91 ? 11.709 -14.572 -7.894 1.00 88.88 91 PRO A O 1
ATOM 706 N N . PRO A 1 92 ? 10.408 -15.934 -6.662 1.00 79.56 92 PRO A N 1
ATOM 707 C CA . PRO A 1 92 ? 11.382 -16.163 -5.588 1.00 79.56 92 PRO A CA 1
ATOM 708 C C . PRO A 1 92 ? 12.683 -16.830 -6.054 1.00 79.56 92 PRO A C 1
ATOM 710 O O . PRO A 1 92 ? 13.691 -16.758 -5.363 1.00 79.56 92 PRO A O 1
ATOM 713 N N . ASN A 1 93 ? 12.668 -17.470 -7.225 1.00 75.25 93 ASN A N 1
ATOM 714 C CA . ASN A 1 93 ? 13.801 -18.228 -7.758 1.00 75.25 93 ASN A CA 1
ATOM 715 C C . ASN A 1 93 ? 14.601 -17.463 -8.823 1.00 75.25 93 ASN A C 1
ATOM 717 O O . ASN A 1 93 ? 15.535 -18.024 -9.391 1.00 75.25 93 ASN A O 1
ATOM 721 N N . GLU A 1 94 ? 14.232 -16.218 -9.140 1.00 71.00 94 GLU A N 1
ATOM 722 C CA . GLU A 1 94 ? 14.942 -15.425 -10.142 1.00 71.00 94 GLU A CA 1
ATOM 723 C C . GLU A 1 94 ? 15.612 -14.208 -9.501 1.00 71.00 94 GLU A C 1
ATOM 725 O O . GLU A 1 94 ? 14.958 -13.227 -9.138 1.00 71.00 94 GLU A O 1
ATOM 730 N N . GLU A 1 95 ? 16.945 -14.205 -9.498 1.00 70.81 95 GLU A N 1
ATOM 731 C CA . GLU A 1 95 ? 17.774 -13.006 -9.311 1.00 70.81 95 GLU A CA 1
ATOM 732 C C . GLU A 1 95 ? 17.704 -12.089 -10.551 1.00 70.81 95 GLU A C 1
ATOM 734 O O . GLU A 1 95 ? 18.707 -11.604 -11.068 1.00 70.81 95 GLU A O 1
ATOM 739 N N . GLY A 1 96 ? 16.501 -11.879 -11.090 1.00 69.50 96 GLY A N 1
ATOM 740 C CA . GLY A 1 96 ? 16.295 -11.061 -12.278 1.00 69.50 96 GLY A CA 1
ATOM 741 C C . GLY A 1 96 ? 16.723 -9.621 -12.013 1.00 69.50 96 GLY A C 1
ATOM 742 O O . GLY A 1 96 ? 16.296 -9.009 -11.031 1.00 69.50 96 GLY A O 1
ATOM 743 N N . GLY A 1 97 ? 17.552 -9.054 -12.884 1.00 84.88 97 GLY A N 1
ATOM 744 C CA . GLY A 1 97 ? 17.986 -7.664 -12.754 1.00 84.88 97 GLY A CA 1
ATOM 745 C C . GLY A 1 97 ? 16.820 -6.675 -12.888 1.00 84.88 97 GLY A C 1
ATOM 746 O O . GLY A 1 97 ? 15.712 -7.022 -13.309 1.00 84.88 97 GLY A O 1
ATOM 747 N N . THR A 1 98 ? 17.072 -5.401 -12.591 1.00 89.00 98 THR A N 1
ATOM 748 C CA . THR A 1 98 ? 16.101 -4.305 -12.790 1.00 89.00 98 THR A CA 1
ATOM 749 C C . THR A 1 98 ? 15.565 -4.244 -14.226 1.00 89.00 98 THR A C 1
ATOM 751 O O . THR A 1 98 ? 14.382 -3.976 -14.435 1.00 89.00 98 THR A O 1
ATOM 754 N N . CYS A 1 99 ? 16.387 -4.596 -15.220 1.00 87.62 99 CYS A N 1
ATOM 755 C CA . CYS A 1 99 ? 15.986 -4.701 -16.625 1.00 87.62 99 CYS A CA 1
ATOM 756 C C . CYS A 1 99 ? 14.934 -5.794 -16.890 1.00 87.62 99 CYS A C 1
ATOM 758 O O . CYS A 1 99 ? 14.029 -5.593 -17.703 1.00 87.62 99 CYS A O 1
ATOM 760 N N . ASP A 1 100 ? 15.022 -6.946 -16.218 1.00 91.25 100 ASP A N 1
ATOM 761 C CA . ASP A 1 100 ? 14.043 -8.029 -16.382 1.00 91.25 100 ASP A CA 1
ATOM 762 C C . ASP A 1 100 ? 12.714 -7.667 -15.721 1.00 91.25 100 ASP A C 1
ATOM 764 O O . ASP A 1 100 ? 11.648 -7.904 -16.295 1.00 91.25 100 ASP A O 1
ATOM 768 N N . LEU A 1 101 ? 12.767 -6.997 -14.566 1.00 92.00 101 LEU A N 1
ATOM 769 C CA . LEU A 1 101 ? 11.581 -6.431 -13.930 1.00 92.00 101 LEU A CA 1
ATOM 770 C C . LEU A 1 101 ? 10.914 -5.379 -14.827 1.00 92.00 101 LEU A C 1
ATOM 772 O O . LEU A 1 101 ? 9.708 -5.453 -15.052 1.00 92.00 101 LEU A O 1
ATOM 776 N N . ALA A 1 102 ? 11.685 -4.462 -15.419 1.00 90.94 102 ALA A N 1
ATOM 777 C CA . ALA A 1 102 ? 11.165 -3.480 -16.372 1.00 90.94 102 ALA A CA 1
ATOM 778 C C . ALA A 1 102 ? 10.497 -4.152 -17.588 1.00 90.94 102 ALA A C 1
ATOM 780 O O . ALA A 1 102 ? 9.453 -3.698 -18.061 1.00 90.94 102 ALA A O 1
ATOM 781 N N . ARG A 1 103 ? 11.047 -5.272 -18.077 1.00 91.31 103 ARG A N 1
ATOM 782 C CA . ARG A 1 103 ? 10.432 -6.075 -19.147 1.00 91.31 103 ARG A CA 1
ATOM 783 C C . ARG A 1 103 ? 9.110 -6.710 -18.701 1.00 91.31 103 ARG A C 1
ATOM 785 O O . ARG A 1 103 ? 8.129 -6.651 -19.439 1.00 91.31 103 ARG A O 1
ATOM 792 N N . ARG A 1 104 ? 9.046 -7.277 -17.491 1.00 91.88 104 ARG A N 1
ATOM 793 C CA . ARG A 1 104 ? 7.804 -7.836 -16.922 1.00 91.88 104 ARG A CA 1
ATOM 794 C C . ARG A 1 104 ? 6.720 -6.776 -16.751 1.00 91.88 104 ARG A C 1
ATOM 796 O O . ARG A 1 104 ? 5.572 -7.015 -17.121 1.00 91.88 104 ARG A O 1
ATOM 803 N N . LEU A 1 105 ? 7.091 -5.602 -16.244 1.00 90.81 105 LEU A N 1
ATOM 804 C CA . LEU A 1 105 ? 6.190 -4.461 -16.097 1.00 90.81 105 LEU A CA 1
ATOM 805 C C . LEU A 1 105 ? 5.611 -4.030 -17.450 1.00 90.81 105 LEU A C 1
ATOM 807 O O . LEU A 1 105 ? 4.396 -3.857 -17.562 1.00 90.81 105 LEU A O 1
ATOM 811 N N . ARG A 1 106 ? 6.446 -3.953 -18.496 1.00 87.44 106 ARG A N 1
ATOM 812 C CA . ARG A 1 106 ? 5.997 -3.693 -19.876 1.00 87.44 106 ARG A CA 1
ATOM 813 C C . ARG A 1 106 ? 4.996 -4.728 -20.367 1.00 87.44 106 ARG A C 1
ATOM 815 O O . ARG A 1 106 ? 3.949 -4.355 -20.885 1.00 87.44 106 ARG A O 1
ATOM 822 N N . ASN A 1 107 ? 5.298 -6.010 -20.180 1.00 90.19 107 ASN A N 1
ATOM 823 C CA . ASN A 1 107 ? 4.446 -7.097 -20.660 1.00 90.19 107 ASN A CA 1
ATOM 824 C C . ASN A 1 107 ? 3.072 -7.098 -19.983 1.00 90.19 107 ASN A C 1
ATOM 826 O O . ASN A 1 107 ? 2.064 -7.342 -20.641 1.00 90.19 107 ASN A O 1
ATOM 830 N N . LYS A 1 108 ? 3.022 -6.801 -18.681 1.00 88.94 108 LYS A N 1
ATOM 831 C CA . LYS A 1 108 ? 1.763 -6.755 -17.929 1.00 88.94 108 LYS A CA 1
ATOM 832 C C . LYS A 1 108 ? 0.962 -5.472 -18.122 1.00 88.94 108 LYS A C 1
ATOM 834 O O . LYS A 1 108 ? -0.240 -5.497 -17.885 1.00 88.94 108 LYS A O 1
ATOM 839 N N . ARG A 1 109 ? 1.608 -4.369 -18.522 1.00 86.00 109 ARG A N 1
ATOM 840 C CA . ARG A 1 109 ? 0.983 -3.042 -18.685 1.00 86.00 109 ARG A CA 1
ATOM 841 C C . ARG A 1 109 ? 0.155 -2.637 -17.459 1.00 86.00 109 ARG A C 1
ATOM 843 O O . ARG A 1 109 ? -1.009 -2.262 -17.576 1.00 86.00 109 ARG A O 1
ATOM 850 N N . LEU A 1 110 ? 0.756 -2.757 -16.276 1.00 87.94 110 LEU A N 1
ATOM 851 C CA . LEU A 1 110 ? 0.095 -2.380 -15.028 1.00 87.94 110 LEU A CA 1
ATOM 852 C C . LEU A 1 110 ? -0.195 -0.875 -15.017 1.00 87.94 110 LEU A C 1
ATOM 854 O O . LEU A 1 110 ? 0.651 -0.076 -15.411 1.00 87.94 110 LEU A O 1
ATOM 858 N N . ALA A 1 111 ? -1.384 -0.497 -14.552 1.00 89.25 111 ALA A N 1
ATOM 859 C CA . ALA A 1 111 ? -1.726 0.905 -14.350 1.00 89.25 111 ALA A CA 1
ATOM 860 C C . ALA A 1 111 ? -0.906 1.499 -13.193 1.00 89.25 111 ALA A C 1
ATOM 862 O O . ALA A 1 111 ? -0.595 0.796 -12.226 1.00 89.25 111 ALA A O 1
ATOM 863 N N . ALA A 1 112 ? -0.622 2.804 -13.254 1.00 88.81 112 ALA A N 1
ATOM 864 C CA . ALA A 1 112 ? 0.086 3.523 -12.193 1.00 88.81 112 ALA A CA 1
ATOM 865 C C . ALA A 1 112 ? -0.554 3.309 -10.806 1.00 88.81 112 ALA A C 1
ATOM 867 O O . ALA A 1 112 ? 0.151 2.997 -9.850 1.00 88.81 112 ALA A O 1
ATOM 868 N N . ASP A 1 113 ? -1.887 3.348 -10.713 1.00 90.06 113 ASP A N 1
ATOM 869 C CA . ASP A 1 113 ? -2.620 3.094 -9.463 1.00 90.06 113 ASP A CA 1
ATOM 870 C C . ASP A 1 113 ? -2.359 1.691 -8.894 1.00 90.06 113 ASP A C 1
ATOM 872 O O . ASP A 1 113 ? -2.302 1.498 -7.680 1.00 90.06 113 ASP A O 1
ATOM 876 N N . THR A 1 114 ? -2.192 0.685 -9.757 1.00 92.25 114 THR A N 1
ATOM 877 C CA . THR A 1 114 ? -1.852 -0.677 -9.327 1.00 92.25 114 THR A CA 1
ATOM 878 C C . THR A 1 114 ? -0.421 -0.742 -8.801 1.00 92.25 114 THR A C 1
ATOM 880 O O . THR A 1 114 ? -0.177 -1.426 -7.813 1.00 92.25 114 THR A O 1
ATOM 883 N N . LEU A 1 115 ? 0.518 -0.012 -9.411 1.00 93.00 115 LEU A N 1
ATOM 884 C CA . LEU A 1 115 ? 1.903 0.069 -8.932 1.00 93.00 115 LEU A CA 1
ATOM 885 C C . LEU A 1 1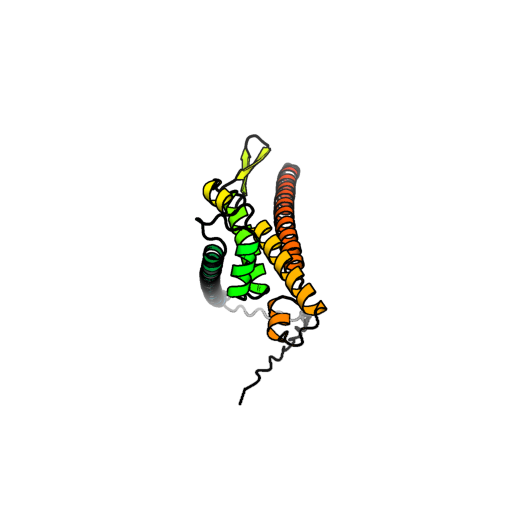15 ? 1.995 0.766 -7.572 1.00 93.00 115 LEU A C 1
ATOM 887 O O . LEU A 1 115 ? 2.726 0.301 -6.702 1.00 93.00 115 LEU A O 1
ATOM 891 N N . VAL A 1 116 ? 1.209 1.823 -7.360 1.00 94.00 116 VAL A N 1
ATOM 892 C CA . VAL A 1 116 ? 1.087 2.492 -6.056 1.00 94.00 116 VAL A CA 1
ATOM 893 C C . VAL A 1 116 ? 0.584 1.514 -4.991 1.00 94.00 116 VAL A C 1
ATOM 895 O O . VAL A 1 116 ? 1.218 1.383 -3.949 1.00 94.00 116 VAL A O 1
ATOM 898 N N . LYS A 1 117 ? -0.480 0.751 -5.279 1.00 95.44 117 LYS A N 1
ATOM 899 C CA . LYS A 1 117 ? -0.995 -0.283 -4.360 1.00 95.44 117 LYS A CA 1
ATOM 900 C C . LYS A 1 117 ? 0.025 -1.374 -4.050 1.00 95.44 117 LYS A C 1
ATOM 902 O O . LYS A 1 117 ? 0.076 -1.868 -2.931 1.00 95.44 117 LYS A O 1
ATOM 907 N N . ILE A 1 118 ? 0.845 -1.755 -5.029 1.00 95.75 118 ILE A N 1
ATOM 908 C CA . ILE A 1 118 ? 1.938 -2.710 -4.816 1.00 95.75 118 ILE A CA 1
ATOM 909 C C . ILE A 1 118 ? 2.976 -2.133 -3.848 1.00 95.75 118 ILE A C 1
ATOM 911 O O . ILE A 1 118 ? 3.413 -2.848 -2.954 1.00 95.75 118 ILE A O 1
ATOM 915 N N . VAL A 1 119 ? 3.350 -0.857 -3.992 1.00 95.56 119 VAL A N 1
ATOM 916 C CA . VAL A 1 119 ? 4.275 -0.186 -3.062 1.00 95.56 119 VAL A CA 1
ATOM 917 C C . VAL A 1 119 ? 3.693 -0.133 -1.650 1.00 95.56 119 VAL A C 1
ATOM 919 O O . VAL A 1 119 ? 4.378 -0.517 -0.707 1.00 95.56 119 VAL A O 1
ATOM 922 N N . GLU A 1 120 ? 2.427 0.267 -1.506 1.00 94.62 120 GLU A N 1
ATOM 923 C CA . GLU A 1 120 ? 1.719 0.252 -0.216 1.00 94.62 120 GLU A CA 1
ATOM 924 C C . GLU A 1 120 ? 1.738 -1.148 0.406 1.00 94.62 120 GLU A C 1
ATOM 926 O O . GLU A 1 120 ? 2.113 -1.311 1.565 1.00 94.62 120 GLU A O 1
ATOM 931 N N . ARG A 1 121 ? 1.425 -2.179 -0.386 1.00 95.31 121 ARG A N 1
ATOM 932 C CA . ARG A 1 121 ? 1.383 -3.564 0.084 1.00 95.31 121 ARG A CA 1
ATOM 933 C C . ARG A 1 121 ? 2.758 -4.115 0.472 1.00 95.31 121 ARG A C 1
ATOM 935 O O . ARG A 1 121 ? 2.872 -4.811 1.478 1.00 95.31 121 ARG A O 1
ATOM 942 N N . LEU A 1 122 ? 3.803 -3.816 -0.303 1.00 95.00 122 LEU A N 1
ATOM 943 C CA . LEU A 1 122 ? 5.182 -4.192 0.030 1.00 95.00 122 LEU A CA 1
ATOM 944 C C . LEU A 1 122 ? 5.624 -3.534 1.339 1.00 95.00 122 LEU A C 1
ATOM 946 O O . LEU A 1 122 ? 6.221 -4.196 2.183 1.00 95.00 122 LEU A O 1
ATOM 950 N N . HIS A 1 123 ? 5.274 -2.263 1.531 1.00 93.94 123 HIS A N 1
ATOM 951 C CA . HIS A 1 123 ? 5.573 -1.542 2.760 1.00 93.94 123 HIS A CA 1
ATOM 952 C C . HIS A 1 123 ? 4.832 -2.121 3.976 1.00 93.94 123 HIS A C 1
ATOM 954 O O . HIS A 1 123 ? 5.450 -2.346 5.015 1.00 93.94 123 HIS A O 1
ATOM 960 N N . GLU A 1 124 ? 3.537 -2.435 3.848 1.00 92.19 124 GLU A N 1
ATOM 961 C CA . GLU A 1 124 ? 2.771 -3.123 4.899 1.00 92.19 124 GLU A CA 1
ATOM 962 C C . GLU A 1 124 ? 3.428 -4.457 5.292 1.00 92.19 124 GLU A C 1
ATOM 964 O O . GLU A 1 124 ? 3.595 -4.737 6.480 1.00 92.19 124 GLU A O 1
ATOM 969 N N . ARG A 1 125 ? 3.846 -5.267 4.308 1.00 93.12 125 ARG A N 1
ATOM 970 C CA . ARG A 1 125 ? 4.529 -6.550 4.550 1.00 93.12 125 ARG A CA 1
ATOM 971 C C . ARG A 1 125 ? 5.876 -6.367 5.240 1.00 93.12 125 ARG A C 1
ATOM 973 O O . ARG A 1 125 ? 6.194 -7.128 6.147 1.00 93.12 125 ARG A O 1
ATOM 980 N N . GLU A 1 126 ? 6.643 -5.350 4.860 1.00 91.81 126 GLU A N 1
ATOM 981 C CA . GLU A 1 126 ? 7.917 -5.025 5.504 1.00 91.81 126 GLU A CA 1
ATOM 982 C C . GLU A 1 126 ? 7.722 -4.603 6.971 1.00 91.81 126 GLU A C 1
ATOM 984 O O . GLU A 1 126 ? 8.440 -5.075 7.854 1.00 91.81 126 GLU A O 1
ATOM 989 N N . ILE A 1 127 ? 6.723 -3.761 7.261 1.00 89.44 127 ILE A N 1
ATOM 990 C CA . ILE A 1 127 ? 6.369 -3.357 8.633 1.00 89.44 127 ILE A CA 1
ATOM 991 C C . ILE A 1 127 ? 5.928 -4.567 9.460 1.00 89.44 127 ILE A C 1
ATOM 993 O O . ILE A 1 127 ? 6.391 -4.736 10.595 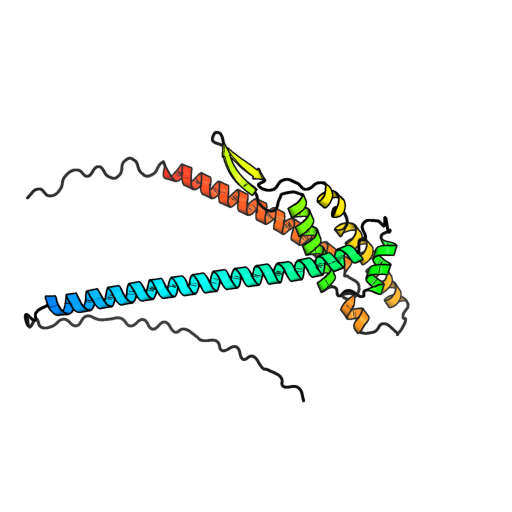1.00 89.44 127 ILE A O 1
ATOM 997 N N . ALA A 1 128 ? 5.059 -5.412 8.899 1.00 89.56 128 ALA A N 1
ATOM 998 C CA . ALA A 1 128 ? 4.576 -6.622 9.554 1.00 89.56 128 ALA A CA 1
ATOM 999 C C . ALA A 1 128 ? 5.731 -7.590 9.848 1.00 89.56 128 ALA A C 1
ATOM 1001 O O . ALA A 1 128 ? 5.873 -8.057 10.976 1.00 89.56 128 ALA A O 1
ATOM 1002 N N . ALA A 1 129 ? 6.627 -7.813 8.880 1.00 90.56 129 ALA A N 1
ATOM 1003 C CA . ALA A 1 129 ? 7.800 -8.669 9.043 1.00 90.56 129 ALA A CA 1
ATOM 1004 C C . ALA A 1 129 ? 8.785 -8.137 10.097 1.00 90.56 129 ALA A C 1
ATOM 1006 O O . ALA A 1 129 ? 9.401 -8.918 10.820 1.00 90.56 129 ALA A O 1
ATOM 1007 N N . ARG A 1 130 ? 8.899 -6.812 10.254 1.00 86.50 130 ARG A N 1
ATOM 1008 C CA . ARG A 1 130 ? 9.694 -6.184 11.327 1.00 86.50 130 ARG A CA 1
ATOM 1009 C C . ARG A 1 130 ? 9.049 -6.283 12.716 1.00 86.50 130 ARG A C 1
ATOM 1011 O O . ARG A 1 130 ? 9.699 -5.919 13.703 1.00 86.50 130 ARG A O 1
ATOM 1018 N N . GLY A 1 131 ? 7.794 -6.725 12.805 1.00 84.25 131 GLY A N 1
ATOM 1019 C CA . GLY A 1 131 ? 7.018 -6.750 14.046 1.00 84.25 131 GLY A CA 1
ATOM 1020 C C . GLY A 1 131 ? 6.660 -5.349 14.554 1.00 84.25 131 GLY A C 1
ATOM 1021 O O . GLY A 1 131 ? 6.562 -5.133 15.760 1.00 84.25 131 GLY A O 1
ATOM 1022 N N . LEU A 1 132 ? 6.529 -4.370 13.650 1.00 78.94 132 LEU A N 1
ATOM 1023 C CA . LEU A 1 132 ? 6.203 -2.975 13.989 1.00 78.94 132 LEU A CA 1
ATOM 1024 C C . LEU A 1 132 ? 4.703 -2.660 13.880 1.00 78.94 132 LEU A C 1
ATOM 1026 O O . LEU A 1 132 ? 4.286 -1.549 14.196 1.00 78.94 132 LEU A O 1
ATOM 1030 N N . GLU A 1 133 ? 3.891 -3.634 13.467 1.00 73.38 133 GLU A N 1
ATOM 1031 C CA . GLU A 1 133 ? 2.445 -3.475 13.288 1.00 73.38 133 GLU A CA 1
ATOM 1032 C C . GLU A 1 133 ? 1.734 -3.119 14.605 1.00 73.38 133 GLU A C 1
ATOM 1034 O O . GLU A 1 133 ? 0.911 -2.199 14.643 1.00 73.38 133 GLU A O 1
ATOM 1039 N N . HIS A 1 134 ? 2.104 -3.791 15.704 1.00 72.81 134 HIS A N 1
ATOM 1040 C CA . HIS A 1 134 ? 1.477 -3.613 17.013 1.00 72.81 134 HIS A CA 1
ATOM 1041 C C . HIS A 1 134 ? 2.518 -3.534 18.134 1.00 72.81 134 HIS A C 1
ATOM 1043 O O . HIS A 1 134 ? 3.293 -4.463 18.379 1.00 72.81 134 HIS A O 1
ATOM 1049 N N . ILE A 1 135 ? 2.536 -2.388 18.812 1.00 68.75 135 ILE A N 1
ATOM 1050 C CA . ILE A 1 135 ? 3.422 -2.099 19.937 1.00 68.75 135 ILE A CA 1
ATOM 1051 C C . ILE A 1 135 ? 2.531 -1.815 21.137 1.00 68.75 135 ILE A C 1
ATOM 1053 O O . ILE A 1 135 ? 1.742 -0.865 21.105 1.00 68.75 135 ILE A O 1
ATOM 1057 N N . GLU A 1 136 ? 2.674 -2.611 22.192 1.00 72.75 136 GLU A N 1
ATOM 1058 C CA . GLU A 1 136 ? 1.930 -2.410 23.426 1.00 72.75 136 GLU A CA 1
ATOM 1059 C C . GLU A 1 136 ? 2.782 -1.665 24.460 1.00 72.75 136 GLU A C 1
ATOM 1061 O O . GLU A 1 136 ? 3.968 -1.962 24.656 1.00 72.75 136 GLU A O 1
ATOM 1066 N N . PRO A 1 137 ? 2.198 -0.662 25.133 1.00 72.38 137 PRO A N 1
ATOM 1067 C CA . PRO A 1 137 ? 2.832 -0.022 26.272 1.00 72.38 137 PRO A CA 1
ATOM 1068 C C . PRO A 1 137 ? 2.886 -1.020 27.440 1.00 72.38 137 PRO A C 1
ATOM 1070 O O . PRO A 1 137 ? 1.861 -1.395 28.006 1.00 72.38 137 PRO A O 1
ATOM 1073 N N . SER A 1 138 ? 4.088 -1.421 27.839 1.00 71.19 138 SER A N 1
ATOM 1074 C CA . SER A 1 138 ? 4.327 -2.240 29.025 1.00 71.19 138 SER A CA 1
ATOM 1075 C C . SER A 1 138 ? 4.885 -1.352 30.136 1.00 71.19 138 SER A C 1
ATOM 1077 O O . SER A 1 138 ? 5.870 -0.635 29.954 1.00 71.19 138 SER A O 1
ATOM 1079 N N . VAL A 1 139 ? 4.231 -1.347 31.297 1.00 75.06 139 VAL A N 1
ATOM 1080 C CA . VAL A 1 139 ? 4.698 -0.600 32.473 1.00 75.06 139 VAL A CA 1
ATOM 1081 C C . VAL A 1 139 ? 5.524 -1.557 33.328 1.00 75.06 139 VAL A C 1
ATOM 1083 O O . VAL A 1 139 ? 4.962 -2.405 34.021 1.00 75.06 139 VAL A O 1
ATOM 1086 N N . ARG A 1 140 ? 6.856 -1.438 33.283 1.00 69.44 140 ARG A N 1
ATOM 1087 C CA . ARG A 1 140 ? 7.778 -2.211 34.131 1.00 69.4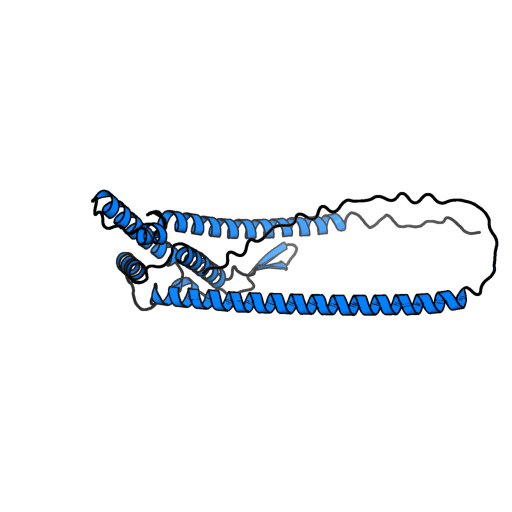4 140 ARG A CA 1
ATOM 1088 C C . ARG A 1 140 ? 8.676 -1.262 34.921 1.00 69.44 140 ARG A C 1
ATOM 1090 O O . ARG A 1 140 ? 9.317 -0.392 34.346 1.00 69.44 140 ARG A O 1
ATOM 1097 N N . ASN A 1 141 ? 8.767 -1.486 36.234 1.00 59.78 141 ASN A N 1
ATOM 1098 C CA . ASN A 1 141 ? 9.717 -0.821 37.137 1.00 59.78 141 ASN A CA 1
ATOM 1099 C C . ASN A 1 141 ? 9.702 0.717 37.038 1.00 59.78 141 ASN A C 1
ATOM 1101 O O . ASN A 1 141 ? 10.721 1.321 36.722 1.00 59.78 141 ASN A O 1
ATOM 1105 N N . GLU A 1 142 ? 8.536 1.337 37.261 1.00 68.56 142 GLU A N 1
ATOM 1106 C CA . GLU A 1 142 ? 8.332 2.805 37.250 1.00 68.56 142 GLU A CA 1
ATOM 1107 C C . GLU A 1 142 ? 8.601 3.508 35.899 1.00 68.56 142 GLU A C 1
ATOM 1109 O O . GLU A 1 142 ? 8.318 4.696 35.755 1.00 68.56 142 GLU A O 1
ATOM 1114 N N . GLY A 1 143 ? 9.057 2.775 34.877 1.00 62.38 143 GLY A N 1
ATOM 1115 C CA . GLY A 1 143 ? 9.222 3.234 33.502 1.00 62.38 143 GLY A CA 1
ATOM 1116 C C . GLY A 1 143 ? 8.197 2.615 32.548 1.00 62.38 143 GLY A C 1
ATOM 1117 O O . GLY A 1 143 ? 7.689 1.512 32.759 1.00 62.38 143 GLY A O 1
ATOM 1118 N N . VAL A 1 144 ? 7.890 3.330 31.466 1.00 60.22 144 VAL A N 1
ATOM 1119 C CA . VAL A 1 144 ? 7.091 2.795 30.355 1.00 60.22 144 VAL A CA 1
ATOM 1120 C C . VAL A 1 144 ? 8.050 2.300 29.281 1.00 60.22 144 VAL A C 1
ATOM 1122 O O . VAL A 1 144 ? 8.803 3.084 28.705 1.00 60.22 144 VAL A O 1
ATOM 1125 N N . THR A 1 145 ? 8.020 1.000 29.012 1.00 68.38 145 THR A N 1
ATOM 1126 C CA . THR A 1 145 ? 8.757 0.366 27.920 1.00 68.38 145 THR A CA 1
ATOM 1127 C C . THR A 1 145 ? 7.777 -0.110 26.861 1.00 68.38 145 THR A C 1
ATOM 1129 O O . THR A 1 145 ? 6.750 -0.704 27.171 1.00 68.38 145 THR A O 1
ATOM 1132 N N . PHE A 1 146 ? 8.084 0.146 25.599 1.00 68.44 146 PHE A N 1
ATOM 1133 C CA . PHE A 1 146 ? 7.269 -0.316 24.484 1.00 68.44 146 PHE A CA 1
ATOM 1134 C C . PHE A 1 146 ? 7.723 -1.720 24.087 1.00 68.44 146 PHE A C 1
ATOM 1136 O O . PHE A 1 146 ? 8.830 -1.889 23.575 1.00 68.44 146 PHE A O 1
ATOM 1143 N N . GLU A 1 147 ? 6.890 -2.723 24.362 1.00 71.88 147 GLU A N 1
ATOM 1144 C CA . GLU A 1 147 ? 7.148 -4.106 23.964 1.00 71.88 147 GLU A CA 1
ATOM 1145 C C . GLU A 1 147 ? 6.479 -4.360 22.607 1.00 71.88 147 GLU A C 1
ATOM 1147 O O . GLU A 1 147 ? 5.327 -3.985 22.368 1.00 71.88 147 GLU A O 1
ATOM 1152 N N . ARG A 1 148 ? 7.230 -4.959 21.678 1.00 72.88 148 ARG A N 1
ATOM 1153 C CA . ARG A 1 148 ? 6.677 -5.394 20.392 1.00 72.88 148 ARG A CA 1
ATOM 1154 C C . ARG A 1 148 ? 5.826 -6.629 20.649 1.00 72.88 148 ARG A C 1
ATOM 1156 O O . ARG A 1 148 ? 6.316 -7.583 21.244 1.00 72.88 148 ARG A O 1
ATOM 1163 N N . VAL A 1 149 ? 4.571 -6.599 20.209 1.00 70.50 149 VAL A N 1
ATOM 1164 C CA . VAL A 1 149 ? 3.634 -7.714 20.426 1.00 70.50 149 VAL A CA 1
ATOM 1165 C C . VAL A 1 149 ? 3.835 -8.819 19.391 1.00 70.50 149 VAL A C 1
ATOM 1167 O O . VAL A 1 149 ? 3.559 -9.982 19.665 1.00 70.50 149 VAL A O 1
ATOM 1170 N N . ALA A 1 150 ? 4.340 -8.465 18.209 1.00 79.44 150 ALA A N 1
ATOM 1171 C CA . ALA A 1 150 ? 4.618 -9.406 17.135 1.00 79.44 150 ALA A CA 1
ATOM 1172 C C . ALA A 1 150 ? 6.105 -9.786 17.095 1.00 79.44 150 ALA A C 1
ATOM 1174 O O . ALA A 1 150 ? 6.983 -8.917 17.122 1.00 79.44 150 ALA A O 1
ATOM 1175 N N . GLU A 1 151 ? 6.380 -11.089 16.992 1.00 83.75 151 GLU A N 1
ATOM 1176 C CA . GLU A 1 151 ? 7.725 -11.596 16.723 1.00 83.75 151 GLU A CA 1
ATOM 1177 C C . GLU A 1 151 ? 8.155 -11.226 15.292 1.00 83.75 151 GLU A C 1
ATOM 1179 O O . GLU A 1 151 ? 7.352 -11.338 14.360 1.00 83.75 151 GLU A O 1
ATOM 1184 N N . PRO A 1 152 ? 9.405 -10.774 15.087 1.00 87.69 152 PRO A N 1
ATOM 1185 C CA . PRO A 1 152 ? 9.903 -10.452 13.758 1.00 87.69 152 PRO A CA 1
ATOM 1186 C C . PRO A 1 152 ? 10.010 -11.719 12.900 1.00 87.69 152 PRO A C 1
ATOM 1188 O O . PRO A 1 152 ? 10.548 -12.740 13.327 1.00 87.69 152 PRO A O 1
ATOM 1191 N N . ASN A 1 153 ? 9.533 -11.640 11.660 1.00 91.06 153 ASN A N 1
ATOM 1192 C CA . ASN A 1 153 ? 9.660 -12.706 10.673 1.00 91.06 153 ASN A CA 1
ATOM 1193 C C . ASN A 1 153 ? 10.826 -12.396 9.729 1.00 91.06 153 ASN A C 1
ATOM 1195 O O . ASN A 1 153 ? 10.650 -11.754 8.693 1.00 91.06 153 ASN A O 1
ATOM 1199 N N . GLU A 1 154 ? 12.021 -12.865 10.090 1.00 91.94 154 GLU A N 1
ATOM 1200 C CA . GLU A 1 154 ? 13.259 -12.604 9.341 1.00 91.94 154 GLU A CA 1
ATOM 1201 C C . GLU A 1 154 ? 13.194 -13.110 7.893 1.00 91.94 154 GLU A C 1
ATOM 1203 O O . GLU A 1 154 ? 13.633 -12.417 6.982 1.00 91.94 154 GLU A O 1
ATOM 1208 N N . LYS A 1 155 ? 12.564 -14.269 7.655 1.00 90.75 155 LYS A N 1
ATOM 1209 C CA . LYS A 1 155 ? 12.443 -14.848 6.305 1.00 90.75 155 LYS A CA 1
ATOM 1210 C C . LYS A 1 155 ? 11.608 -13.978 5.373 1.00 90.75 155 LYS A C 1
ATOM 1212 O O . LYS A 1 155 ? 11.954 -13.797 4.210 1.00 90.75 155 LYS A O 1
ATOM 1217 N N . GLU A 1 156 ? 10.490 -13.466 5.879 1.00 90.31 156 GLU A N 1
ATOM 1218 C CA . GLU A 1 156 ? 9.631 -12.564 5.111 1.00 90.31 156 GLU A CA 1
ATOM 1219 C C . GLU A 1 156 ? 10.309 -11.207 4.909 1.00 90.31 156 GLU A C 1
ATOM 1221 O O . GLU A 1 156 ? 10.212 -10.621 3.833 1.00 90.31 156 GLU A O 1
ATOM 1226 N N . LEU A 1 157 ? 11.043 -10.731 5.919 1.00 91.25 157 LEU A N 1
ATOM 1227 C CA . LEU A 1 157 ? 11.797 -9.491 5.817 1.00 91.25 157 LEU A CA 1
ATOM 1228 C C . LEU A 1 157 ? 12.849 -9.581 4.708 1.00 91.25 157 LEU A C 1
ATOM 1230 O O . LEU A 1 157 ? 12.875 -8.709 3.849 1.00 91.25 157 LEU A O 1
ATOM 1234 N N . GLU A 1 158 ? 13.650 -10.645 4.671 1.00 90.25 158 GLU A N 1
ATOM 1235 C CA . GLU A 1 158 ? 14.633 -10.878 3.604 1.00 90.25 158 GLU A CA 1
ATOM 1236 C C . GLU A 1 158 ? 13.980 -10.977 2.219 1.00 90.25 158 GLU A C 1
ATOM 1238 O O . GLU A 1 158 ? 14.530 -10.474 1.240 1.00 90.25 158 GLU A O 1
ATOM 1243 N N . ALA A 1 159 ? 12.793 -11.584 2.128 1.00 89.62 159 ALA A N 1
ATOM 1244 C CA . ALA A 1 159 ? 12.071 -11.723 0.866 1.00 89.62 159 ALA A CA 1
ATOM 1245 C C . ALA A 1 159 ? 11.540 -10.384 0.326 1.00 89.62 159 ALA A C 1
ATOM 1247 O O . ALA A 1 159 ? 11.494 -10.187 -0.888 1.00 89.62 159 ALA A O 1
ATOM 1248 N N . VAL A 1 160 ? 11.109 -9.479 1.209 1.00 91.88 160 VAL A N 1
ATOM 1249 C CA . VAL A 1 160 ? 10.461 -8.208 0.840 1.00 91.88 160 VAL A CA 1
ATOM 1250 C C . VAL A 1 160 ? 11.458 -7.046 0.780 1.00 91.88 160 VAL A C 1
ATOM 1252 O O . VAL A 1 160 ? 11.257 -6.086 0.026 1.00 91.88 160 VAL A O 1
ATOM 1255 N N . GLN A 1 161 ? 12.553 -7.124 1.534 1.00 91.31 161 GLN A N 1
ATOM 1256 C CA . GLN A 1 161 ? 13.543 -6.060 1.632 1.00 91.31 161 GLN A CA 1
ATOM 1257 C C . GLN A 1 161 ? 14.169 -5.746 0.266 1.00 91.31 161 GLN A C 1
ATOM 1259 O O . GLN A 1 161 ? 14.634 -6.617 -0.465 1.00 91.31 161 GLN A O 1
ATOM 1264 N N . GLY A 1 162 ? 14.166 -4.462 -0.097 1.00 90.31 162 GLY A N 1
ATOM 1265 C CA . GLY A 1 162 ? 14.717 -3.980 -1.366 1.00 90.31 162 GLY A CA 1
ATOM 1266 C C . GLY A 1 162 ? 13.848 -4.254 -2.601 1.00 90.31 162 GLY A C 1
ATOM 1267 O O . GLY A 1 162 ? 14.180 -3.767 -3.682 1.00 90.31 162 GLY A O 1
ATOM 1268 N N . LEU A 1 163 ? 12.714 -4.965 -2.490 1.00 92.94 163 LEU A N 1
ATOM 1269 C CA . LEU A 1 163 ? 11.786 -5.126 -3.622 1.00 92.94 163 LEU A CA 1
ATOM 1270 C C . LEU A 1 163 ? 11.185 -3.786 -4.058 1.00 92.94 163 LEU A C 1
ATOM 1272 O O . LEU A 1 163 ? 11.033 -3.538 -5.254 1.00 92.94 163 LEU A O 1
ATOM 1276 N N . MET A 1 164 ? 10.881 -2.912 -3.095 1.00 94.19 164 MET A N 1
ATOM 1277 C CA . MET A 1 164 ? 10.366 -1.567 -3.357 1.00 94.19 164 MET A CA 1
ATOM 1278 C C . MET A 1 164 ? 11.386 -0.710 -4.118 1.00 94.19 164 MET A C 1
ATOM 1280 O O . MET A 1 164 ? 11.035 -0.103 -5.129 1.00 94.19 164 MET A O 1
ATOM 1284 N N . ASP A 1 165 ? 12.652 -0.713 -3.697 1.00 94.00 165 ASP A N 1
ATOM 1285 C CA . ASP A 1 165 ? 13.716 0.036 -4.377 1.00 94.00 165 ASP A CA 1
ATOM 1286 C C . ASP A 1 165 ? 13.939 -0.491 -5.797 1.00 94.00 165 ASP A C 1
ATOM 1288 O O . ASP A 1 165 ? 13.970 0.281 -6.755 1.00 94.00 165 ASP A O 1
ATOM 1292 N N . ARG A 1 166 ? 13.966 -1.819 -5.967 1.00 93.69 166 ARG A N 1
ATOM 1293 C CA . ARG A 1 166 ? 14.054 -2.456 -7.290 1.00 93.69 166 ARG A CA 1
ATOM 1294 C C . ARG A 1 166 ? 12.874 -2.091 -8.187 1.00 93.69 166 ARG A C 1
ATOM 1296 O O . ARG A 1 166 ? 13.069 -1.892 -9.386 1.00 93.69 166 ARG A O 1
ATOM 1303 N N . LEU A 1 167 ? 11.661 -1.995 -7.636 1.00 94.44 167 LEU A N 1
ATOM 1304 C CA . LEU A 1 167 ? 10.476 -1.553 -8.376 1.00 94.44 167 LEU A CA 1
ATOM 1305 C C . LEU A 1 167 ? 10.622 -0.106 -8.850 1.00 94.44 167 LEU A C 1
ATOM 1307 O O . LEU A 1 167 ? 10.336 0.192 -10.008 1.00 94.44 167 LEU A O 1
ATOM 1311 N N . ILE A 1 168 ? 11.090 0.775 -7.966 1.00 94.62 168 ILE A N 1
ATOM 1312 C CA . ILE A 1 168 ? 11.333 2.188 -8.261 1.00 94.62 168 ILE A CA 1
ATOM 1313 C C . ILE A 1 168 ? 12.411 2.341 -9.340 1.00 94.62 168 ILE A C 1
ATOM 1315 O O . ILE A 1 168 ? 12.234 3.118 -10.276 1.00 94.62 168 ILE A O 1
ATOM 1319 N N . GLU A 1 169 ? 13.508 1.592 -9.249 1.00 95.19 169 GLU A N 1
ATOM 1320 C CA . GLU A 1 169 ? 14.577 1.601 -10.252 1.00 95.19 169 GLU A CA 1
ATOM 1321 C C . GLU A 1 169 ? 14.097 1.077 -11.607 1.00 95.19 169 GLU A C 1
ATOM 1323 O O . GLU A 1 169 ? 14.396 1.670 -12.644 1.00 95.19 169 GLU A O 1
ATOM 1328 N N . ALA A 1 170 ? 13.315 -0.005 -11.622 1.00 94.44 170 ALA A N 1
ATOM 1329 C CA . ALA A 1 170 ? 12.727 -0.521 -12.854 1.00 94.44 170 ALA A CA 1
ATOM 1330 C C . ALA A 1 170 ? 11.745 0.483 -13.478 1.00 94.44 170 ALA A C 1
ATOM 1332 O O . ALA A 1 170 ? 11.764 0.669 -14.694 1.00 94.44 170 ALA A O 1
ATOM 1333 N N . ALA A 1 171 ? 10.933 1.168 -12.667 1.00 93.31 171 ALA A N 1
ATOM 1334 C CA . ALA A 1 171 ? 10.073 2.253 -13.136 1.00 93.31 171 ALA A CA 1
ATOM 1335 C C . ALA A 1 171 ? 10.889 3.423 -13.715 1.00 93.31 171 ALA A C 1
ATOM 1337 O O . ALA A 1 171 ? 10.509 3.976 -14.740 1.00 93.31 171 ALA A O 1
ATOM 1338 N N . ASP A 1 172 ? 12.042 3.751 -13.128 1.00 94.31 172 ASP A N 1
ATOM 1339 C CA . ASP A 1 172 ? 12.932 4.820 -13.605 1.00 94.31 172 ASP A CA 1
ATOM 1340 C C . ASP A 1 172 ? 13.575 4.484 -14.962 1.00 94.31 172 ASP A C 1
ATOM 1342 O O . ASP A 1 172 ? 13.806 5.357 -15.800 1.00 94.31 172 ASP A O 1
ATOM 1346 N N . VAL A 1 173 ? 13.849 3.201 -15.220 1.00 93.94 173 VAL A N 1
ATOM 1347 C CA . VAL A 1 173 ? 14.243 2.731 -16.559 1.00 93.94 173 VAL A CA 1
ATOM 1348 C C . VAL A 1 173 ? 13.099 2.934 -17.556 1.00 93.94 173 VAL A C 1
ATOM 1350 O O . VAL A 1 173 ? 13.343 3.433 -18.652 1.00 93.94 173 VAL A O 1
ATOM 1353 N N . LEU A 1 174 ? 11.859 2.608 -17.180 1.00 89.50 174 LEU A N 1
ATOM 1354 C CA . LEU A 1 174 ? 10.691 2.775 -18.054 1.00 89.50 174 LEU A CA 1
ATOM 1355 C C . LEU A 1 174 ? 10.377 4.242 -18.351 1.00 89.50 174 LEU A C 1
ATOM 1357 O O . LEU A 1 174 ? 10.105 4.575 -19.502 1.00 89.50 174 LEU A O 1
ATOM 1361 N N . ASP A 1 175 ? 10.464 5.119 -17.354 1.00 90.62 175 ASP A N 1
ATOM 1362 C CA . ASP A 1 175 ? 10.275 6.559 -17.540 1.00 90.62 175 ASP A CA 1
ATOM 1363 C C . ASP A 1 175 ? 11.324 7.126 -18.509 1.00 90.62 175 ASP A C 1
ATOM 1365 O O . ASP A 1 175 ? 10.985 7.870 -19.431 1.00 90.62 175 ASP A O 1
ATOM 1369 N N . ARG A 1 176 ? 12.596 6.717 -18.377 1.00 90.12 176 ARG A N 1
ATOM 1370 C CA . ARG A 1 176 ? 13.665 7.112 -19.312 1.00 90.12 176 ARG A CA 1
ATOM 1371 C C . ARG A 1 176 ? 13.422 6.593 -20.726 1.00 90.12 176 ARG A C 1
ATOM 1373 O O . ARG A 1 176 ? 13.556 7.357 -21.679 1.00 90.12 176 ARG A O 1
ATOM 1380 N N . GLU A 1 177 ? 13.039 5.326 -20.874 1.00 87.50 177 GLU A N 1
ATOM 1381 C CA . GLU A 1 177 ? 12.673 4.748 -22.174 1.00 87.50 177 GLU A CA 1
ATOM 1382 C C . GLU A 1 177 ? 11.500 5.509 -22.814 1.00 87.50 177 GLU A C 1
ATOM 1384 O O . GLU A 1 177 ? 11.542 5.820 -24.004 1.00 87.50 177 GLU A O 1
ATOM 1389 N N . PHE A 1 178 ? 10.488 5.870 -22.025 1.00 85.00 178 PHE A N 1
ATOM 1390 C CA . PHE A 1 178 ? 9.316 6.614 -22.482 1.00 85.00 178 PHE A CA 1
ATOM 1391 C C . PHE A 1 178 ? 9.668 8.039 -22.931 1.00 85.00 178 PHE A C 1
ATOM 1393 O O . PHE A 1 178 ? 9.216 8.492 -23.984 1.00 85.00 178 PHE A O 1
ATOM 1400 N N . VAL A 1 179 ? 10.502 8.751 -22.166 1.00 85.88 179 VAL A N 1
ATOM 1401 C CA . VAL A 1 179 ? 10.987 10.090 -22.535 1.00 85.88 179 VAL A CA 1
ATOM 1402 C C . VAL A 1 179 ? 11.812 10.036 -23.821 1.00 85.88 179 VAL A C 1
ATOM 1404 O O . VAL A 1 179 ? 11.612 10.874 -24.703 1.00 85.88 179 VAL A O 1
ATOM 1407 N N . ASN A 1 180 ? 12.674 9.027 -23.968 1.00 85.19 180 ASN A N 1
ATOM 1408 C CA . ASN A 1 180 ? 13.471 8.834 -25.177 1.00 85.19 180 ASN A CA 1
ATOM 1409 C C . ASN A 1 180 ? 12.573 8.570 -26.398 1.00 85.19 180 ASN A C 1
ATOM 1411 O O . ASN A 1 180 ? 12.697 9.277 -27.396 1.00 85.19 180 ASN A O 1
ATOM 1415 N N . GLN A 1 181 ? 11.590 7.668 -26.289 1.00 81.75 181 GLN A N 1
ATOM 1416 C CA . GLN A 1 181 ? 10.612 7.395 -27.357 1.00 81.75 181 GLN A CA 1
ATOM 1417 C C . GLN A 1 181 ? 9.818 8.642 -27.761 1.00 81.75 181 GLN A C 1
ATOM 1419 O O . GLN A 1 181 ? 9.582 8.885 -28.945 1.00 81.75 181 GLN A O 1
ATOM 1424 N N . LYS A 1 182 ? 9.442 9.474 -26.784 1.00 79.62 182 LYS A N 1
ATOM 1425 C CA . LYS A 1 182 ? 8.761 10.747 -27.039 1.00 79.62 182 LYS A CA 1
ATOM 1426 C C . LYS A 1 182 ? 9.661 11.735 -27.786 1.00 79.62 182 LYS A C 1
ATOM 1428 O O . LYS A 1 182 ? 9.175 12.469 -28.643 1.00 79.62 182 LYS A O 1
ATOM 1433 N N . SER A 1 183 ? 10.953 11.770 -27.458 1.00 79.94 183 SER A N 1
ATOM 1434 C CA . SER A 1 183 ? 11.928 12.657 -28.104 1.00 79.94 183 SER A CA 1
ATOM 1435 C C . SER A 1 183 ? 12.304 12.216 -29.522 1.00 79.94 183 SER A C 1
ATOM 1437 O O . SER A 1 183 ? 12.543 13.064 -30.378 1.00 79.94 183 SER A O 1
ATOM 1439 N N . GLU A 1 184 ? 12.273 10.910 -29.796 1.00 79.38 184 GLU A N 1
ATOM 1440 C CA . GLU A 1 184 ? 12.567 10.321 -31.109 1.00 79.38 184 GLU A CA 1
ATOM 1441 C C . GLU A 1 184 ? 11.407 10.475 -32.115 1.00 79.38 184 GLU A C 1
ATOM 1443 O O . GLU A 1 184 ? 11.523 10.073 -33.270 1.00 79.38 184 GLU A O 1
ATOM 1448 N N . CYS A 1 185 ? 10.322 11.161 -31.725 1.00 54.25 185 CYS A N 1
ATOM 1449 C CA . CYS A 1 185 ? 9.221 11.576 -32.600 1.00 54.25 185 CYS A CA 1
ATOM 1450 C C . CYS A 1 185 ? 8.522 10.410 -33.320 1.00 54.25 185 CYS A C 1
ATOM 1452 O O . CYS A 1 185 ? 7.976 10.570 -34.417 1.00 54.25 185 CYS A O 1
ATOM 1454 N N . ASP A 1 186 ? 8.491 9.232 -32.695 1.00 56.69 186 ASP A N 1
ATOM 1455 C CA . ASP A 1 186 ? 7.737 8.112 -33.232 1.00 56.69 186 ASP A CA 1
ATOM 1456 C C . ASP A 1 186 ? 6.248 8.415 -33.012 1.00 56.69 186 ASP A C 1
ATOM 1458 O O . ASP A 1 186 ? 5.716 8.362 -31.901 1.00 56.69 186 ASP A O 1
ATOM 1462 N N . SER A 1 187 ? 5.557 8.814 -34.083 1.00 56.16 187 SER A N 1
ATOM 1463 C CA . SER A 1 187 ? 4.170 9.323 -34.085 1.00 56.16 187 SER A CA 1
ATOM 1464 C C . SER A 1 187 ? 3.117 8.257 -33.712 1.00 56.16 187 SER A C 1
ATOM 1466 O O . SER A 1 187 ? 1.946 8.361 -34.072 1.00 56.16 187 SER A O 1
ATOM 1468 N N . ARG A 1 188 ? 3.544 7.192 -33.028 1.00 61.53 188 ARG A N 1
ATOM 1469 C CA . ARG A 1 188 ? 2.794 5.983 -32.691 1.00 61.53 188 ARG A CA 1
ATOM 1470 C C . ARG A 1 188 ? 2.476 5.844 -31.205 1.00 61.53 188 ARG A C 1
ATOM 1472 O O . ARG A 1 188 ? 1.826 4.865 -30.849 1.00 61.53 188 ARG A O 1
ATOM 1479 N N . MET A 1 189 ? 2.880 6.781 -30.342 1.00 63.88 189 MET A N 1
ATOM 1480 C CA . MET A 1 189 ? 2.463 6.731 -28.936 1.00 63.88 189 MET A CA 1
ATOM 1481 C C . MET A 1 189 ? 0.948 6.880 -28.841 1.00 63.88 189 MET A C 1
ATOM 1483 O O . MET A 1 189 ? 0.379 7.932 -29.144 1.00 63.88 189 MET A O 1
ATOM 1487 N N . THR A 1 190 ? 0.282 5.806 -28.431 1.00 70.25 190 THR A N 1
ATOM 1488 C CA . THR A 1 190 ? -1.165 5.828 -28.269 1.00 70.25 190 THR A CA 1
ATOM 1489 C C . THR A 1 190 ? -1.524 6.605 -27.003 1.00 70.25 190 THR A C 1
ATOM 1491 O O . THR A 1 190 ? -0.783 6.601 -26.020 1.00 70.25 190 THR A O 1
ATOM 1494 N N . HIS A 1 191 ? -2.693 7.253 -26.983 1.00 66.81 191 HIS A N 1
ATOM 1495 C CA . HIS A 1 191 ? -3.202 7.910 -25.770 1.00 66.81 191 HIS A CA 1
ATOM 1496 C C . HIS A 1 191 ? -3.268 6.939 -24.576 1.00 66.81 191 HIS A C 1
ATOM 1498 O O . HIS A 1 191 ? -3.033 7.335 -23.438 1.00 66.81 191 HIS A O 1
ATOM 1504 N N . SER A 1 192 ? -3.498 5.648 -24.851 1.00 68.00 192 SER A N 1
ATOM 1505 C CA . SER A 1 192 ? -3.440 4.586 -23.848 1.00 68.00 192 SER A CA 1
ATOM 1506 C C . SER A 1 192 ? -2.073 4.517 -23.165 1.00 68.00 192 SER A C 1
ATOM 1508 O O . SER A 1 192 ? -2.026 4.428 -21.944 1.00 68.00 192 SER A O 1
ATOM 1510 N N . ASP A 1 193 ? -0.966 4.600 -23.902 1.00 66.75 193 ASP A N 1
ATOM 1511 C CA . ASP A 1 193 ? 0.379 4.499 -23.319 1.00 66.75 193 ASP A CA 1
ATOM 1512 C C . ASP A 1 193 ? 0.715 5.715 -22.446 1.00 66.75 193 ASP A C 1
ATOM 1514 O O . ASP A 1 193 ? 1.336 5.576 -21.397 1.00 66.75 193 ASP A O 1
ATOM 1518 N N . ILE A 1 194 ? 0.221 6.897 -22.818 1.00 68.12 194 ILE A N 1
ATOM 1519 C CA . ILE A 1 194 ? 0.398 8.127 -22.033 1.00 68.12 194 ILE A CA 1
ATOM 1520 C C . ILE A 1 194 ? -0.328 8.035 -20.683 1.00 68.12 194 ILE A C 1
ATOM 1522 O O . ILE A 1 194 ? 0.219 8.452 -19.662 1.00 68.12 194 ILE A O 1
ATOM 1526 N N . VAL A 1 195 ? -1.544 7.480 -20.670 1.00 69.00 195 VAL A N 1
ATOM 1527 C CA . VAL A 1 195 ? -2.370 7.369 -19.457 1.00 69.00 195 VAL A CA 1
ATOM 1528 C C . VAL A 1 195 ? -1.887 6.246 -18.538 1.00 69.00 195 VAL A C 1
ATOM 1530 O O . VAL A 1 195 ? -1.871 6.425 -17.324 1.00 69.00 195 VAL A O 1
ATOM 1533 N N . HIS A 1 196 ? -1.459 5.106 -19.088 1.00 70.38 196 HIS A N 1
ATOM 1534 C CA . HIS A 1 196 ? -1.018 3.970 -18.268 1.00 70.38 196 HIS A CA 1
ATOM 1535 C C . HIS A 1 196 ? 0.299 4.258 -17.546 1.00 70.38 196 HIS A C 1
ATOM 1537 O O . HIS A 1 196 ? 0.451 3.850 -16.395 1.00 70.38 196 HIS A O 1
ATOM 1543 N N . TRP A 1 197 ? 1.211 4.999 -18.190 1.00 70.00 197 TRP A N 1
ATOM 1544 C CA . TRP A 1 197 ? 2.537 5.281 -17.642 1.00 70.00 197 TRP A CA 1
AT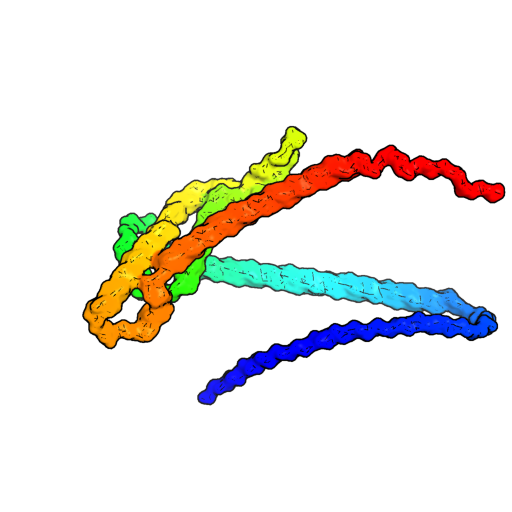OM 1545 C C . TRP A 1 197 ? 2.661 6.649 -16.947 1.00 70.00 197 TRP A C 1
ATOM 1547 O O . TRP A 1 197 ? 3.761 7.176 -16.797 1.00 70.00 197 TRP A O 1
ATOM 1557 N N . GLY A 1 198 ? 1.543 7.272 -16.554 1.00 68.06 198 GLY A N 1
ATOM 1558 C CA . GLY A 1 198 ? 1.556 8.533 -15.798 1.00 68.06 198 GLY A CA 1
ATOM 1559 C C . GLY A 1 198 ? 2.301 9.681 -16.496 1.00 68.06 198 GLY A C 1
ATOM 1560 O O . GLY A 1 198 ? 2.887 10.531 -15.831 1.00 68.06 198 GLY A O 1
ATOM 1561 N N . GLY A 1 199 ? 2.340 9.687 -17.833 1.00 75.69 199 GLY A N 1
ATOM 1562 C CA . GLY A 1 199 ? 3.075 10.688 -18.608 1.00 75.69 199 GLY A CA 1
ATOM 1563 C C . GLY A 1 199 ? 4.608 10.600 -18.529 1.00 75.69 199 GLY A C 1
ATOM 1564 O O . GLY A 1 199 ? 5.262 11.561 -18.937 1.00 75.69 199 GLY A O 1
ATOM 1565 N N . GLY A 1 200 ? 5.172 9.483 -18.051 1.00 80.38 200 GLY A N 1
ATOM 1566 C CA . GLY A 1 200 ? 6.621 9.254 -17.957 1.00 80.38 200 GLY A CA 1
ATOM 1567 C C . GLY A 1 200 ? 7.257 9.743 -16.652 1.00 80.38 200 GLY A C 1
ATOM 1568 O O . GLY A 1 200 ? 8.406 10.177 -16.665 1.00 80.38 200 GLY A O 1
ATOM 1569 N N . ASN A 1 201 ? 6.499 9.743 -15.550 1.00 87.50 201 ASN A N 1
ATOM 1570 C CA . ASN A 1 201 ? 6.999 10.071 -14.209 1.00 87.50 201 ASN A CA 1
ATOM 1571 C C . ASN A 1 201 ? 6.460 9.101 -13.140 1.00 87.50 201 ASN A C 1
ATOM 1573 O O . ASN A 1 201 ? 6.085 9.508 -12.037 1.00 87.50 201 ASN A O 1
ATOM 1577 N N . ILE A 1 202 ? 6.363 7.809 -13.453 1.00 90.19 202 ILE A N 1
ATOM 1578 C CA . ILE A 1 202 ? 5.901 6.823 -12.468 1.00 90.19 202 ILE A CA 1
ATOM 1579 C C . ILE A 1 202 ? 6.912 6.661 -11.346 1.00 90.19 202 ILE A C 1
ATOM 1581 O O . ILE A 1 202 ? 6.519 6.606 -10.186 1.00 90.19 202 ILE A O 1
ATOM 1585 N N . ALA A 1 203 ? 8.204 6.611 -11.654 1.00 92.06 203 ALA A N 1
ATOM 1586 C CA . ALA A 1 203 ? 9.244 6.461 -10.650 1.00 92.06 203 ALA A CA 1
ATOM 1587 C C . ALA A 1 203 ? 9.193 7.599 -9.627 1.00 92.06 203 ALA A C 1
ATOM 1589 O O . ALA A 1 203 ? 9.371 7.352 -8.437 1.00 92.06 203 ALA A O 1
ATOM 1590 N N . GLY A 1 204 ? 8.905 8.828 -10.070 1.00 91.19 204 GLY A N 1
ATOM 1591 C CA . GLY A 1 204 ? 8.668 9.964 -9.181 1.00 91.19 204 GLY A CA 1
ATOM 1592 C C . GLY A 1 204 ? 7.481 9.726 -8.249 1.00 91.19 204 GLY A C 1
ATOM 1593 O O . GLY A 1 204 ? 7.638 9.823 -7.035 1.00 91.19 204 GLY A O 1
ATOM 1594 N N . ILE A 1 205 ? 6.333 9.316 -8.798 1.00 91.69 205 ILE A N 1
ATOM 1595 C CA . ILE A 1 205 ? 5.122 9.004 -8.019 1.00 91.69 205 ILE A CA 1
ATOM 1596 C C . ILE A 1 205 ? 5.393 7.900 -6.984 1.00 91.69 205 ILE A C 1
ATOM 1598 O O . ILE A 1 205 ? 5.016 8.038 -5.822 1.00 91.69 205 ILE A O 1
ATOM 1602 N N . LEU A 1 206 ? 6.082 6.822 -7.374 1.00 93.12 206 LEU A N 1
ATOM 1603 C CA . LEU A 1 206 ? 6.408 5.716 -6.468 1.00 93.12 206 LEU A CA 1
ATOM 1604 C C . LEU A 1 206 ? 7.407 6.138 -5.380 1.00 93.12 206 LEU A C 1
ATOM 1606 O O . LEU A 1 206 ? 7.240 5.751 -4.226 1.00 93.12 206 LEU A O 1
ATOM 1610 N N . LYS A 1 207 ? 8.410 6.965 -5.712 1.00 93.62 207 LYS A N 1
ATOM 1611 C CA . LYS A 1 207 ? 9.359 7.530 -4.733 1.00 93.62 207 LYS A CA 1
ATOM 1612 C C . LYS A 1 207 ? 8.654 8.426 -3.722 1.00 93.62 207 LYS A C 1
ATOM 1614 O O . LYS A 1 207 ? 8.941 8.339 -2.530 1.00 93.62 207 LYS A O 1
ATOM 1619 N N . ASP A 1 208 ? 7.761 9.293 -4.187 1.00 92.44 208 ASP A N 1
ATOM 1620 C CA . ASP A 1 208 ? 7.007 10.189 -3.313 1.00 92.44 208 ASP A CA 1
ATOM 1621 C C . ASP A 1 208 ? 6.078 9.395 -2.400 1.00 92.44 208 ASP A C 1
ATOM 1623 O O . ASP A 1 208 ? 6.038 9.664 -1.199 1.00 92.44 208 ASP A O 1
ATOM 1627 N N . LYS A 1 209 ? 5.438 8.344 -2.927 1.00 93.19 209 LYS A N 1
ATOM 1628 C CA . LYS A 1 209 ? 4.609 7.454 -2.118 1.00 93.19 209 LYS A CA 1
ATOM 1629 C C . LYS A 1 209 ? 5.409 6.682 -1.072 1.00 93.19 209 LYS A C 1
ATOM 1631 O O . LYS A 1 209 ? 5.017 6.652 0.088 1.00 93.19 209 LYS A O 1
ATOM 1636 N N . ALA A 1 210 ? 6.551 6.106 -1.444 1.00 91.75 210 ALA A N 1
ATOM 1637 C CA . ALA A 1 210 ? 7.428 5.409 -0.502 1.00 91.75 210 ALA A CA 1
ATOM 1638 C C . ALA A 1 210 ? 7.907 6.340 0.631 1.00 91.75 210 ALA A C 1
ATOM 1640 O O . ALA A 1 210 ? 7.947 5.945 1.796 1.00 91.75 210 ALA A O 1
ATOM 1641 N N . LYS A 1 211 ? 8.214 7.606 0.311 1.00 91.56 211 LYS A N 1
ATOM 1642 C CA . LYS A 1 211 ? 8.561 8.628 1.313 1.00 91.56 211 LYS A CA 1
ATOM 1643 C C . LYS A 1 211 ? 7.382 9.011 2.202 1.00 91.56 211 LYS A C 1
ATOM 1645 O O . LYS A 1 211 ? 7.583 9.214 3.395 1.00 91.56 211 LYS A O 1
ATOM 1650 N N . GLU A 1 212 ? 6.189 9.167 1.631 1.00 90.00 212 GLU A N 1
ATOM 1651 C CA . GLU A 1 212 ? 4.962 9.452 2.381 1.00 90.00 212 GLU A CA 1
ATOM 1652 C C . GLU A 1 212 ? 4.687 8.346 3.401 1.00 90.00 212 GLU A C 1
ATOM 1654 O O . GLU A 1 212 ? 4.563 8.644 4.583 1.00 90.00 212 GLU A O 1
ATOM 1659 N N . LEU A 1 213 ? 4.723 7.082 2.975 1.00 86.50 213 LEU A N 1
ATOM 1660 C CA . LEU A 1 213 ? 4.513 5.923 3.845 1.00 86.50 213 LEU A CA 1
ATOM 1661 C C . LEU A 1 213 ? 5.533 5.859 4.994 1.00 86.50 213 LEU A C 1
ATOM 1663 O O . LEU A 1 213 ? 5.158 5.664 6.150 1.00 86.50 213 LEU A O 1
ATOM 1667 N N . GLY A 1 214 ? 6.812 6.124 4.704 1.00 83.19 214 GLY A N 1
ATOM 1668 C CA . GLY A 1 214 ? 7.844 6.224 5.740 1.00 83.19 214 GLY A CA 1
ATOM 1669 C C . GLY A 1 214 ? 7.551 7.324 6.769 1.00 83.19 214 GLY A C 1
ATOM 1670 O O . GLY A 1 214 ? 7.648 7.089 7.972 1.00 83.19 214 GLY A O 1
ATOM 1671 N N . ARG A 1 215 ? 7.120 8.510 6.316 1.00 82.88 215 ARG A N 1
ATOM 1672 C CA . ARG A 1 215 ? 6.741 9.617 7.213 1.00 82.88 215 ARG A CA 1
ATOM 1673 C C . ARG A 1 215 ? 5.490 9.312 8.020 1.00 82.88 215 ARG A C 1
ATOM 1675 O O . ARG A 1 215 ? 5.455 9.639 9.199 1.00 82.88 215 ARG A O 1
ATOM 1682 N N . GLU A 1 216 ? 4.469 8.718 7.409 1.00 76.81 216 GLU A N 1
ATOM 1683 C CA . GLU A 1 216 ? 3.239 8.340 8.106 1.00 76.81 216 GLU A CA 1
ATOM 1684 C C . GLU A 1 216 ? 3.540 7.368 9.242 1.00 76.81 216 GLU A C 1
ATOM 1686 O O . GLU A 1 216 ? 3.044 7.557 10.353 1.00 76.81 216 GLU A O 1
ATOM 1691 N N . HIS A 1 217 ? 4.397 6.377 9.001 1.00 72.50 217 HIS A N 1
ATOM 1692 C CA . HIS A 1 217 ? 4.824 5.446 10.036 1.00 72.50 217 HIS A CA 1
ATOM 1693 C C . HIS A 1 217 ? 5.574 6.163 11.176 1.00 72.50 217 HIS A C 1
ATOM 1695 O O . HIS A 1 217 ? 5.250 5.966 12.351 1.00 72.50 217 HIS A O 1
ATOM 1701 N N . ASP A 1 218 ? 6.506 7.064 10.853 1.00 74.44 218 ASP A N 1
ATOM 1702 C CA . ASP A 1 218 ? 7.248 7.854 11.847 1.00 74.44 218 ASP A CA 1
ATOM 1703 C C . ASP A 1 218 ? 6.340 8.808 12.644 1.00 74.44 218 ASP A C 1
ATOM 1705 O O . ASP A 1 218 ? 6.476 8.960 13.862 1.00 74.44 218 ASP A O 1
ATOM 1709 N N . GLU A 1 219 ? 5.367 9.442 11.987 1.00 74.19 219 GLU A N 1
ATOM 1710 C CA . GLU A 1 219 ? 4.390 10.317 12.630 1.00 74.19 219 GLU A CA 1
ATOM 1711 C C . GLU A 1 219 ? 3.412 9.547 13.510 1.00 74.19 219 GLU A C 1
ATOM 1713 O O . GLU A 1 219 ? 3.091 10.012 14.605 1.00 74.19 219 GLU A O 1
ATOM 1718 N N . GLN A 1 220 ? 2.939 8.383 13.062 1.00 72.00 220 GLN A N 1
ATOM 1719 C CA . GLN A 1 220 ? 2.101 7.502 13.870 1.00 72.00 220 GLN A CA 1
ATOM 1720 C C . GLN A 1 220 ? 2.860 7.032 15.108 1.00 72.00 220 GLN A C 1
ATOM 1722 O O . GLN A 1 220 ? 2.304 7.063 16.207 1.00 72.00 220 GLN A O 1
ATOM 1727 N N . PHE A 1 221 ? 4.136 6.674 14.961 1.00 68.62 221 PHE A N 1
ATOM 1728 C CA . PHE A 1 221 ? 4.995 6.323 16.084 1.00 68.62 221 PHE A CA 1
ATOM 1729 C C . PHE A 1 221 ? 5.155 7.500 17.057 1.00 68.62 221 PHE A C 1
ATOM 1731 O O . PHE A 1 221 ? 4.920 7.350 18.258 1.00 68.62 221 PHE A O 1
ATOM 1738 N N . ARG A 1 222 ? 5.445 8.703 16.549 1.00 75.00 222 ARG A N 1
ATOM 1739 C CA . ARG A 1 222 ? 5.590 9.914 17.369 1.00 75.00 222 ARG A CA 1
ATOM 1740 C C . ARG A 1 222 ? 4.297 10.305 18.086 1.00 75.00 222 ARG A C 1
ATOM 1742 O O . ARG A 1 222 ? 4.340 10.589 19.277 1.00 75.00 222 ARG A O 1
ATOM 1749 N N . LYS A 1 223 ? 3.149 10.284 17.401 1.00 77.31 223 LYS A N 1
ATOM 1750 C CA . LYS A 1 223 ? 1.836 10.574 18.007 1.00 77.31 223 LYS A CA 1
ATOM 1751 C C . LYS A 1 223 ? 1.481 9.560 19.087 1.00 77.31 223 LYS A C 1
ATOM 1753 O O . LYS A 1 223 ? 0.966 9.953 20.129 1.00 77.31 223 LYS A O 1
ATOM 1758 N N . ARG A 1 224 ? 1.771 8.270 18.870 1.00 69.81 224 ARG A N 1
ATOM 1759 C CA . ARG A 1 224 ? 1.590 7.237 19.902 1.00 69.81 224 ARG A CA 1
ATOM 1760 C C . ARG A 1 224 ? 2.450 7.570 21.121 1.00 69.81 224 ARG A C 1
ATOM 1762 O O . ARG A 1 224 ? 1.891 7.700 22.206 1.00 69.81 224 ARG A O 1
ATOM 1769 N N . LEU A 1 225 ? 3.750 7.817 20.943 1.00 71.81 225 LEU A N 1
ATOM 1770 C CA . LEU A 1 225 ? 4.646 8.233 22.031 1.00 71.81 225 LEU A CA 1
ATOM 1771 C C . LEU A 1 225 ? 4.121 9.460 22.792 1.00 71.81 225 LEU A C 1
ATOM 1773 O O . LEU A 1 225 ? 4.036 9.429 24.016 1.00 71.81 225 LEU A O 1
ATOM 1777 N N . GLU A 1 226 ? 3.722 10.512 22.080 1.00 77.44 226 GLU A N 1
ATOM 1778 C CA . GLU A 1 226 ? 3.199 11.750 22.668 1.00 77.44 226 GLU A CA 1
ATOM 1779 C C . GLU A 1 226 ? 1.899 11.512 23.451 1.00 77.44 226 GLU A C 1
ATOM 1781 O O . GLU A 1 226 ? 1.798 11.907 24.611 1.00 77.44 226 GLU A O 1
ATOM 1786 N N . SER A 1 227 ? 0.949 10.763 22.880 1.00 71.44 227 SER A N 1
ATOM 1787 C CA . SER A 1 227 ? -0.301 10.401 23.563 1.00 71.44 227 SER A CA 1
ATOM 1788 C C . SER A 1 227 ? -0.064 9.608 24.854 1.00 71.44 227 SER A C 1
ATOM 1790 O O . SER A 1 227 ? -0.801 9.767 25.831 1.00 71.44 227 SER A O 1
ATOM 1792 N N . PHE A 1 228 ? 0.999 8.798 24.891 1.00 68.31 228 PHE A N 1
ATOM 1793 C CA . PHE A 1 228 ? 1.406 8.063 26.082 1.00 68.31 228 PHE A CA 1
ATOM 1794 C C . PHE A 1 228 ? 2.071 8.955 27.129 1.00 68.31 228 PHE A C 1
ATOM 1796 O O . PHE A 1 228 ? 1.724 8.839 28.305 1.00 68.31 228 PHE A O 1
ATOM 1803 N N . TYR A 1 229 ? 2.961 9.873 26.740 1.00 74.81 229 TYR A N 1
ATOM 1804 C CA . TYR A 1 229 ? 3.519 10.862 27.669 1.00 74.81 229 TYR A CA 1
ATOM 1805 C C . TYR A 1 229 ? 2.427 11.754 28.265 1.00 74.81 229 TYR A C 1
ATOM 1807 O O . TYR A 1 229 ? 2.433 12.000 29.471 1.00 74.81 229 TYR A O 1
ATOM 1815 N N . ASP A 1 230 ? 1.440 12.159 27.466 1.00 74.75 230 ASP A N 1
ATOM 1816 C CA . ASP A 1 230 ? 0.275 12.904 27.942 1.00 74.75 230 ASP A CA 1
ATOM 1817 C C . ASP A 1 230 ? -0.570 12.089 28.929 1.00 74.75 230 ASP A C 1
ATOM 1819 O O . ASP A 1 230 ? -1.019 12.612 29.953 1.00 74.75 230 ASP A O 1
ATOM 1823 N N . ALA A 1 231 ? -0.783 10.796 28.664 1.00 70.75 231 ALA A N 1
ATOM 1824 C CA . ALA A 1 231 ? -1.493 9.904 29.578 1.00 70.75 231 ALA A CA 1
ATOM 1825 C C . ALA A 1 231 ? -0.720 9.672 30.892 1.00 70.75 231 ALA A C 1
ATOM 1827 O O . ALA A 1 231 ? -1.328 9.676 31.965 1.00 70.75 231 ALA A O 1
ATOM 1828 N N . ALA A 1 232 ? 0.607 9.525 30.833 1.00 64.75 232 ALA A N 1
ATOM 1829 C CA . ALA A 1 232 ? 1.473 9.385 32.005 1.00 64.75 232 ALA A CA 1
ATOM 1830 C C . ALA A 1 232 ? 1.517 10.677 32.839 1.00 64.75 232 ALA A C 1
ATOM 1832 O O . ALA A 1 232 ? 1.352 10.637 34.059 1.00 64.75 232 ALA A O 1
ATOM 1833 N N . LYS A 1 233 ? 1.631 11.839 32.184 1.00 67.69 233 LYS A N 1
ATOM 1834 C CA . LYS A 1 233 ? 1.580 13.158 32.830 1.00 67.69 233 LYS A CA 1
ATOM 1835 C C . LYS A 1 233 ? 0.240 13.402 33.528 1.00 67.69 233 LYS A C 1
ATOM 1837 O O . LYS A 1 233 ? 0.230 13.905 34.647 1.00 67.69 233 LYS A O 1
ATOM 1842 N N . ARG A 1 234 ? -0.881 12.988 32.918 1.00 60.53 234 ARG A N 1
ATOM 1843 C CA . ARG A 1 234 ? -2.215 13.055 33.547 1.00 60.53 234 ARG A CA 1
ATOM 1844 C C . ARG A 1 234 ? -2.370 12.137 34.761 1.00 60.53 234 ARG A C 1
ATOM 1846 O O . ARG A 1 234 ? -3.145 12.477 35.649 1.00 60.53 234 ARG A O 1
ATOM 1853 N N . LYS A 1 235 ? -1.676 10.992 34.819 1.00 59.28 235 LYS A N 1
ATOM 1854 C CA . LYS A 1 235 ? -1.676 10.134 36.018 1.00 59.28 235 LYS A CA 1
ATOM 1855 C C . LYS A 1 235 ? -0.915 10.793 37.169 1.00 59.28 235 LYS A C 1
ATOM 1857 O O . LYS A 1 235 ? -1.471 10.900 38.253 1.00 59.28 235 LYS A O 1
ATOM 1862 N N . HIS A 1 236 ? 0.272 11.340 36.908 1.00 52.41 236 HIS A N 1
ATOM 1863 C CA . HIS A 1 236 ? 1.050 12.039 37.937 1.00 52.41 236 HIS A CA 1
ATOM 1864 C C . HIS A 1 236 ? 0.394 13.334 38.440 1.00 52.41 236 HIS A C 1
ATOM 1866 O O . HIS A 1 236 ? 0.538 13.662 39.609 1.00 52.41 236 HIS A O 1
ATOM 1872 N N . SER A 1 237 ? -0.372 14.049 37.607 1.00 49.75 237 SER A N 1
ATOM 1873 C CA . SER A 1 237 ? -1.094 15.251 38.052 1.00 49.75 237 SER A CA 1
ATOM 1874 C C . SER A 1 237 ? -2.414 14.963 38.778 1.00 49.75 237 SER A C 1
ATOM 1876 O O . SER A 1 237 ? -3.009 15.885 39.328 1.00 49.75 237 SER A O 1
ATOM 1878 N N . ARG A 1 238 ? -2.934 13.728 38.727 1.00 46.22 238 ARG A N 1
ATOM 1879 C CA . ARG A 1 238 ? -4.205 13.363 39.378 1.00 46.22 238 ARG A CA 1
ATOM 1880 C C . ARG A 1 238 ? -4.012 12.960 40.841 1.00 46.22 238 ARG A C 1
ATOM 1882 O O . ARG A 1 238 ? -4.925 13.179 41.630 1.00 46.22 238 ARG A O 1
ATOM 1889 N N . ASP A 1 239 ? -2.831 12.463 41.203 1.00 49.66 239 ASP A N 1
ATOM 1890 C CA . ASP A 1 239 ? -2.513 12.088 42.587 1.00 49.66 239 ASP A CA 1
ATOM 1891 C C . ASP A 1 239 ? -2.205 13.300 43.495 1.00 49.66 239 ASP A C 1
ATOM 1893 O O . ASP A 1 239 ? -2.206 13.160 44.714 1.00 49.66 239 ASP A O 1
ATOM 1897 N N . GLU A 1 240 ? -2.024 14.507 42.942 1.00 49.41 240 GLU A N 1
ATOM 1898 C CA . GLU A 1 240 ? -1.811 15.737 43.731 1.00 49.41 240 GLU A CA 1
ATOM 1899 C C . GLU A 1 240 ? -3.092 16.550 44.016 1.00 49.41 240 GLU A C 1
ATOM 1901 O O . GLU A 1 240 ? -3.036 17.522 44.769 1.00 49.41 240 GLU A O 1
ATOM 1906 N N . VAL A 1 241 ? -4.256 16.185 43.456 1.00 51.62 241 VAL A N 1
ATOM 1907 C CA . VAL A 1 241 ? -5.460 17.050 43.498 1.00 51.62 241 VAL A CA 1
ATOM 1908 C C . VAL A 1 241 ? -6.575 16.560 44.436 1.00 51.62 241 VAL A C 1
ATOM 1910 O O . VAL A 1 241 ? -7.511 17.316 44.670 1.00 51.62 241 VAL A O 1
ATOM 1913 N N . ASP A 1 242 ? -6.495 15.378 45.063 1.00 51.44 242 ASP A N 1
ATOM 1914 C CA . ASP A 1 242 ? -7.654 14.866 45.826 1.00 51.44 242 ASP A CA 1
ATOM 1915 C C . ASP A 1 242 ? -7.327 14.122 47.135 1.00 51.44 242 ASP A C 1
ATOM 1917 O O . ASP A 1 242 ? -7.726 12.979 47.353 1.00 51.44 242 ASP A O 1
ATOM 1921 N N . SER A 1 243 ? -6.631 14.784 48.066 1.00 47.75 243 SER A N 1
ATOM 1922 C CA . SER A 1 243 ? -6.463 14.252 49.435 1.00 47.75 243 SER A CA 1
ATOM 1923 C C . SER A 1 243 ? -6.852 15.193 50.582 1.00 47.75 243 SER A C 1
ATOM 1925 O O . SER A 1 243 ? -6.678 14.822 51.742 1.00 47.75 243 SER A O 1
ATOM 1927 N N . THR A 1 244 ? -7.434 16.371 50.326 1.00 50.62 244 THR A N 1
ATOM 1928 C CA . THR A 1 244 ? -7.787 17.312 51.420 1.00 50.62 244 THR A CA 1
ATOM 1929 C C . THR A 1 244 ? -9.123 18.061 51.296 1.00 50.62 244 THR A C 1
ATOM 1931 O O . THR A 1 244 ? -9.431 18.857 52.179 1.00 50.62 244 THR A O 1
ATOM 1934 N N . GLY A 1 245 ? -9.966 17.799 50.289 1.00 49.50 245 GLY A N 1
ATOM 1935 C CA . GLY A 1 245 ? -11.162 18.624 50.027 1.00 49.50 245 GLY A CA 1
ATOM 1936 C C . GLY A 1 245 ? -12.457 18.296 50.789 1.00 49.50 245 GLY A C 1
ATOM 1937 O O . GLY A 1 245 ? -13.318 19.163 50.879 1.00 49.50 245 GLY A O 1
ATOM 1938 N N . TRP A 1 246 ? -12.619 17.089 51.344 1.00 48.66 246 TRP A N 1
ATOM 1939 C CA . TRP A 1 246 ? -13.929 16.600 51.828 1.00 48.66 246 TRP A CA 1
ATOM 1940 C C . TRP A 1 246 ? -13.949 16.190 53.306 1.00 48.66 246 TRP A C 1
ATOM 1942 O O . TRP A 1 246 ? -14.613 15.227 53.689 1.00 48.66 246 TRP A O 1
ATOM 1952 N N . LYS A 1 247 ? -13.241 16.917 54.179 1.00 47.94 247 LYS A N 1
ATOM 1953 C CA . LYS A 1 247 ? -13.618 16.903 55.601 1.00 47.94 247 LYS A CA 1
ATOM 1954 C C . LYS A 1 247 ? -14.813 17.835 55.788 1.00 47.94 247 LYS A C 1
ATOM 1956 O O . LYS A 1 247 ? -14.647 18.989 56.168 1.00 47.94 247 LYS A O 1
ATOM 1961 N N . ASP A 1 248 ? -15.996 17.297 55.495 1.00 47.31 248 ASP A N 1
ATOM 1962 C CA . ASP A 1 248 ? -17.282 17.824 55.947 1.00 47.31 248 ASP A CA 1
ATOM 1963 C C . ASP A 1 248 ? -17.259 17.923 57.478 1.00 47.31 248 ASP A C 1
ATOM 1965 O O . ASP A 1 248 ? -17.338 16.924 58.197 1.00 47.31 248 ASP A O 1
ATOM 1969 N N . GLY A 1 249 ? -17.078 19.148 57.966 1.00 52.25 249 GLY A N 1
ATOM 1970 C CA . GLY A 1 249 ? -17.401 19.548 59.323 1.00 52.25 249 GLY A CA 1
ATOM 1971 C C . GLY A 1 249 ? -18.751 20.255 59.313 1.00 52.25 249 GLY A C 1
ATOM 1972 O O . GLY A 1 249 ? -18.868 21.323 58.721 1.00 52.25 249 GLY A O 1
ATOM 1973 N N . ASP A 1 250 ? -19.733 19.623 59.953 1.00 53.41 250 ASP A N 1
ATOM 1974 C CA . ASP A 1 250 ? -20.928 20.191 60.584 1.00 53.41 250 ASP A CA 1
ATOM 1975 C C . ASP A 1 250 ? -21.502 21.506 60.026 1.00 53.41 250 ASP A C 1
ATOM 1977 O O . ASP A 1 250 ? -21.088 22.610 60.382 1.00 53.41 250 ASP A O 1
ATOM 1981 N N . ALA A 1 251 ? -22.626 21.390 59.325 1.00 50.34 251 ALA A N 1
ATOM 1982 C CA . ALA A 1 251 ? -23.715 22.347 59.461 1.00 50.34 251 ALA A CA 1
ATOM 1983 C C . ALA A 1 251 ? -25.031 21.582 59.305 1.00 50.34 251 ALA A C 1
ATOM 1985 O O . ALA A 1 251 ? -25.149 20.771 58.394 1.00 50.34 251 ALA A O 1
ATOM 1986 N N . TRP A 1 252 ? -26.003 21.876 60.170 1.00 47.03 252 TRP A N 1
ATOM 1987 C CA . TRP A 1 252 ? -27.347 21.280 60.264 1.00 47.03 252 TRP A CA 1
ATOM 1988 C C . TRP A 1 252 ? -27.481 20.072 61.203 1.00 47.03 252 TRP A C 1
ATOM 1990 O O . TRP A 1 252 ? -27.770 18.957 60.780 1.00 47.03 252 TRP A O 1
ATOM 2000 N N . ASN A 1 253 ? -27.401 20.348 62.508 1.00 42.94 253 ASN A N 1
ATOM 2001 C CA . ASN A 1 253 ? -28.269 19.675 63.478 1.00 42.94 253 ASN A CA 1
ATOM 2002 C C . ASN A 1 253 ? -29.475 20.593 63.785 1.00 42.94 253 ASN A C 1
ATOM 2004 O O . ASN A 1 253 ? -29.260 21.804 63.905 1.00 42.94 253 ASN A O 1
ATOM 2008 N N . PRO A 1 254 ? -30.710 20.054 63.853 1.00 56.16 254 PRO A N 1
ATOM 2009 C CA . PRO A 1 254 ? -31.936 20.810 64.131 1.00 56.16 254 PRO A CA 1
ATOM 2010 C C . PRO A 1 254 ? -32.064 21.276 65.587 1.00 56.16 254 PRO A C 1
ATOM 2012 O O . PRO A 1 254 ? -31.529 20.592 66.489 1.00 56.16 254 PRO A O 1
#

Organism: NCBI:txid29204

Sequence (254 aa):
MMKSVSIVYSLCMISSFSHAFSPSSKNACTIRTPTSALRATAETEAERLRQRARELMAEVKQAEDALHSNLIEKKKYQDAATDAIISELFPPNEEGGTCDLARRLRNKRLAADTLVKIVERLHEREIAARGLEHIEPSVRNEGVTFERVAEPNEKELEAVQGLMDRLIEAADVLDREFVNQKSECDSRMTHSDIVHWGGGNIAGILKDKAKELGREHDEQFRKRLESFYDAAKRKHSRDEVDSTGWKDGDAWNP

Foldseek 3Di:
DDDDDDDDDDDDDDDDDDDDDDDDDDDDDPPPDPPPVVVVVVVVVVVVVVVVVVVVVVVVVVVVVVVVVVVVVVVVVVLVVLVVVVCQLQPPPDPDALQVSLVSCVVVLAALVSLLVNLVSLLVQLCVLQLNPDWDFDDDDNDTDTDRPDDHNVVSNVSSPCPLVSSLSSLLVVLVVLVVVVVVPPVPDDPSNCRRSVNSCSSVVSVVSNVVSVVVSVVVVVVVVVVVVVVVVVVVVVVPPDDPDDPDDDDDDD

Secondary structure (DSSP, 8-state):
----------------------------------HHHHHHHHHHHHHHHHHHHHHHHHHHHHHHHHHHHHHHHHHHHHHHHHHHHHHHHS-TT----HHHHHHHHHHHT--HHHHHHHHHHHHHHHHHHTT-S-EEEEEETTEEEEEESSPP-HHHHHHHTTHHHHHHHHHHHHHHHHHHHHHTT-TT--HHHHHHTTTT-HHHHHHHHHHHHHHHHHHHHHHHHHHHHHHHHHHHTTTTSSSSS---------